Protein AF-A0A7Z0MNQ8-F1 (afdb_monomer_lite)

Structure (mmCIF, N/CA/C/O backbone):
data_AF-A0A7Z0MNQ8-F1
#
_entry.id   AF-A0A7Z0MNQ8-F1
#
loop_
_atom_site.group_PDB
_atom_site.id
_atom_site.type_symbol
_atom_site.label_atom_id
_atom_site.label_alt_id
_atom_site.label_comp_id
_atom_site.label_asym_id
_atom_site.label_entity_id
_atom_site.label_seq_id
_atom_site.pdbx_PDB_ins_code
_atom_site.Cartn_x
_atom_site.Cartn_y
_atom_site.Cartn_z
_atom_site.occupancy
_atom_site.B_iso_or_equiv
_atom_site.auth_seq_id
_atom_site.auth_comp_id
_atom_site.auth_asym_id
_atom_site.auth_atom_id
_atom_site.pdbx_PDB_model_num
ATOM 1 N N . MET A 1 1 ? 11.060 9.578 11.877 1.00 35.72 1 MET A N 1
ATOM 2 C CA . MET A 1 1 ? 9.865 8.740 11.625 1.00 35.72 1 MET A CA 1
ATOM 3 C C . MET A 1 1 ? 9.975 8.217 10.203 1.00 35.72 1 MET A C 1
ATOM 5 O O . MET A 1 1 ? 9.958 9.022 9.287 1.00 35.72 1 MET A O 1
ATOM 9 N N . LEU A 1 2 ? 10.189 6.914 10.019 1.00 38.66 2 LEU A N 1
ATOM 10 C CA . LEU A 1 2 ? 10.574 6.334 8.722 1.00 38.66 2 LEU A CA 1
ATOM 11 C C . LEU A 1 2 ? 9.378 6.035 7.788 1.00 38.66 2 LEU A C 1
ATOM 13 O O . LEU A 1 2 ? 9.583 5.592 6.668 1.00 38.66 2 LEU A O 1
ATOM 17 N N . ALA A 1 3 ? 8.131 6.285 8.213 1.00 53.06 3 ALA A N 1
ATOM 18 C CA . ALA A 1 3 ? 6.940 5.953 7.426 1.00 53.06 3 ALA A CA 1
ATOM 19 C C . ALA A 1 3 ? 5.860 7.054 7.490 1.00 53.06 3 ALA A C 1
ATOM 21 O O . ALA A 1 3 ? 4.929 6.951 8.293 1.00 53.06 3 ALA A O 1
ATOM 22 N N . PRO A 1 4 ? 5.933 8.088 6.628 1.00 59.44 4 PRO A N 1
ATOM 23 C CA . PRO A 1 4 ? 4.873 9.094 6.476 1.00 59.44 4 PRO A CA 1
ATOM 24 C C . PRO A 1 4 ? 3.506 8.479 6.129 1.00 59.44 4 PRO A C 1
ATOM 26 O O . PRO A 1 4 ? 2.467 9.043 6.457 1.00 59.44 4 PRO A O 1
ATOM 29 N N . LEU A 1 5 ? 3.509 7.300 5.493 1.00 64.56 5 LEU A N 1
ATOM 30 C CA . LEU A 1 5 ? 2.316 6.604 5.007 1.00 64.56 5 LEU A CA 1
ATOM 31 C C . LEU A 1 5 ? 1.642 5.703 6.054 1.00 64.56 5 LEU A C 1
ATOM 33 O O . LEU A 1 5 ? 0.460 5.412 5.918 1.00 64.56 5 LEU A O 1
ATOM 37 N N . MET A 1 6 ? 2.329 5.292 7.126 1.00 80.56 6 MET A N 1
ATOM 38 C CA . MET A 1 6 ? 1.723 4.419 8.146 1.00 80.56 6 MET A CA 1
ATOM 39 C C . MET A 1 6 ? 0.518 5.093 8.815 1.00 80.56 6 MET A C 1
ATOM 41 O O . MET A 1 6 ? -0.554 4.498 8.916 1.00 80.56 6 MET A O 1
ATOM 45 N N . ALA A 1 7 ? 0.690 6.335 9.272 1.00 80.69 7 ALA A N 1
ATOM 46 C CA . ALA A 1 7 ? -0.348 7.077 9.980 1.00 80.69 7 ALA A CA 1
ATOM 47 C C . ALA A 1 7 ? -1.645 7.230 9.161 1.00 80.69 7 ALA A C 1
ATOM 49 O O . ALA A 1 7 ? -2.710 6.911 9.698 1.00 80.69 7 ALA A O 1
ATOM 50 N N . PRO A 1 8 ? -1.606 7.636 7.877 1.00 82.06 8 PRO A N 1
ATOM 51 C CA . PRO A 1 8 ? -2.813 7.716 7.069 1.00 82.06 8 PRO A CA 1
ATOM 52 C C . PRO A 1 8 ? -3.375 6.337 6.668 1.00 82.06 8 PRO A C 1
ATOM 54 O O . PRO A 1 8 ? -4.589 6.227 6.555 1.00 82.06 8 PRO A O 1
ATOM 57 N N . ILE A 1 9 ? -2.581 5.258 6.558 1.00 84.56 9 ILE A N 1
ATOM 58 C CA . ILE A 1 9 ? -3.121 3.893 6.330 1.00 84.56 9 ILE A CA 1
ATOM 59 C C . ILE A 1 9 ? -3.928 3.419 7.541 1.00 84.56 9 ILE A C 1
ATOM 61 O O . ILE A 1 9 ? -5.064 2.959 7.409 1.00 84.56 9 ILE A O 1
ATOM 65 N N . ILE A 1 10 ? -3.351 3.549 8.736 1.00 85.50 10 ILE A N 1
ATOM 66 C CA . ILE A 1 10 ? -3.997 3.120 9.977 1.00 85.50 10 ILE A CA 1
ATOM 67 C C . ILE A 1 10 ? -5.220 3.996 10.282 1.00 85.50 10 ILE A C 1
ATOM 69 O O . ILE A 1 10 ? -6.272 3.469 10.643 1.00 85.50 10 ILE A O 1
ATOM 73 N N . SER A 1 11 ? -5.123 5.311 10.062 1.00 83.81 11 SER A N 1
ATOM 74 C CA . SER A 1 11 ? -6.256 6.242 10.196 1.00 83.81 11 SER A CA 1
ATOM 75 C C . SER A 1 11 ? -7.363 5.954 9.186 1.00 83.81 11 SER A C 1
ATOM 77 O O . SER A 1 11 ? -8.537 6.005 9.547 1.00 83.81 11 SER A O 1
ATOM 79 N N . LEU A 1 12 ? -7.006 5.584 7.950 1.00 81.44 12 LEU A N 1
ATOM 80 C CA . LEU A 1 12 ? -7.975 5.155 6.951 1.00 81.44 12 LEU A CA 1
ATOM 81 C C . LEU A 1 12 ? -8.705 3.903 7.444 1.00 81.44 12 LEU A C 1
ATOM 83 O O . LEU A 1 12 ? -9.925 3.929 7.529 1.00 81.44 12 LEU A O 1
ATOM 87 N N . SER A 1 13 ? -7.985 2.855 7.851 1.00 81.44 13 SER A N 1
ATOM 88 C CA . SER A 1 13 ? -8.583 1.621 8.388 1.00 81.44 13 SER A CA 1
ATOM 89 C C . SER A 1 13 ? -9.516 1.883 9.583 1.00 81.44 13 SER A C 1
ATOM 91 O O . SER A 1 13 ? -10.630 1.362 9.651 1.00 81.44 13 SER A O 1
ATOM 93 N N . MET A 1 14 ? -9.110 2.769 10.493 1.00 79.00 14 MET A N 1
ATOM 94 C CA . MET A 1 14 ? -9.898 3.154 11.662 1.00 79.00 14 MET A CA 1
ATOM 95 C C . MET A 1 14 ? -11.151 3.970 11.306 1.00 79.00 14 MET A C 1
ATOM 97 O O . MET A 1 14 ? -12.227 3.693 11.838 1.00 79.00 14 MET A O 1
ATOM 101 N N . GLY A 1 15 ? -11.039 4.954 10.407 1.00 75.12 15 GLY A N 1
ATOM 102 C CA . GLY A 1 15 ? -12.178 5.746 9.926 1.00 75.12 15 GLY A CA 1
ATOM 103 C C . GLY A 1 15 ? -13.186 4.886 9.169 1.00 75.12 15 GLY A C 1
ATOM 104 O O . GLY A 1 15 ? -14.388 4.965 9.414 1.00 75.12 15 GLY A O 1
ATOM 105 N N . LEU A 1 16 ? -12.674 3.968 8.348 1.00 72.44 16 LEU A N 1
ATOM 106 C CA . LEU A 1 16 ? -13.447 2.957 7.637 1.00 72.44 16 LEU A CA 1
ATOM 107 C C . LEU A 1 16 ? -14.228 2.058 8.613 1.00 72.44 16 LEU A C 1
ATOM 109 O O . LEU A 1 16 ? -15.438 1.892 8.464 1.00 72.44 16 LEU A O 1
ATOM 113 N N . LEU A 1 17 ? -13.582 1.555 9.670 1.00 75.56 17 LEU A N 1
ATOM 114 C CA . LEU A 1 17 ? -14.240 0.743 10.699 1.00 75.56 17 LEU A CA 1
ATOM 115 C C . LEU A 1 17 ? -15.307 1.526 11.485 1.00 75.56 17 LEU A C 1
ATOM 117 O O . LEU A 1 17 ? -16.372 0.990 11.796 1.00 75.56 17 LEU A O 1
ATOM 121 N N . ARG A 1 18 ? -15.028 2.791 11.816 1.00 73.88 18 ARG A N 1
ATOM 122 C CA . ARG A 1 18 ? -15.934 3.662 12.585 1.00 73.88 18 ARG A CA 1
ATOM 123 C C . ARG A 1 18 ? -17.031 4.312 11.743 1.00 73.88 18 ARG A C 1
ATOM 125 O O . ARG A 1 18 ? -17.912 4.953 12.311 1.00 73.88 18 ARG A O 1
ATOM 132 N N . SER A 1 19 ? -17.017 4.115 10.422 1.00 70.38 19 SER A N 1
ATOM 133 C CA . SER A 1 19 ? -17.887 4.824 9.478 1.00 70.38 19 SER A CA 1
ATOM 134 C C . SER A 1 19 ? -17.757 6.355 9.591 1.00 70.38 19 SER A C 1
ATOM 136 O O . SER A 1 19 ? -18.732 7.079 9.386 1.00 70.38 19 SER A O 1
ATOM 138 N N . ASP A 1 20 ? -16.558 6.835 9.930 1.00 79.62 20 ASP A N 1
ATOM 139 C CA . ASP A 1 20 ? -16.213 8.252 10.035 1.00 79.62 20 ASP A CA 1
ATOM 140 C C . ASP A 1 20 ? -15.741 8.756 8.666 1.00 79.62 20 ASP A C 1
ATOM 142 O O . ASP A 1 20 ? -14.587 8.576 8.267 1.00 79.62 20 ASP A O 1
ATOM 146 N N . ALA A 1 21 ? -16.671 9.353 7.919 1.00 74.81 21 ALA A N 1
ATOM 147 C CA . ALA A 1 21 ? -16.429 9.788 6.550 1.00 74.81 21 ALA A CA 1
ATOM 148 C C . ALA A 1 21 ? -15.366 10.894 6.451 1.00 74.81 21 ALA A C 1
ATOM 150 O O . ALA A 1 21 ? -14.630 10.929 5.464 1.00 74.81 21 ALA A O 1
ATOM 151 N N . ASP A 1 22 ? -15.255 11.771 7.449 1.00 78.62 22 ASP A N 1
ATOM 152 C CA . ASP A 1 22 ? -14.284 12.866 7.433 1.00 78.62 22 ASP A CA 1
ATOM 153 C C . ASP A 1 22 ? -12.872 12.342 7.687 1.00 78.62 22 ASP A C 1
ATOM 155 O O . ASP A 1 22 ? -11.936 12.698 6.960 1.00 78.62 22 ASP A O 1
ATOM 159 N N . LEU A 1 23 ? -12.715 11.433 8.656 1.00 77.94 23 LEU A N 1
ATOM 160 C CA . LEU A 1 23 ? -11.440 10.772 8.917 1.00 77.94 23 LEU A CA 1
ATOM 161 C C . LEU A 1 23 ? -11.003 9.909 7.729 1.00 77.94 23 LEU A C 1
ATOM 163 O O . LEU A 1 23 ? -9.840 9.976 7.319 1.00 77.94 23 LEU A O 1
ATOM 167 N N . SER A 1 24 ? -11.923 9.142 7.138 1.00 75.19 24 SER A N 1
ATOM 168 C CA . SER A 1 24 ? -11.646 8.344 5.941 1.00 75.19 24 SER A CA 1
ATOM 169 C C . SER A 1 24 ? -11.226 9.216 4.762 1.00 75.19 24 SER A C 1
ATOM 171 O O . SER A 1 24 ? -10.206 8.923 4.142 1.00 75.19 24 SER A O 1
ATOM 173 N N . LYS A 1 25 ? -11.946 10.311 4.477 1.00 75.50 25 LYS A N 1
ATOM 174 C CA . LYS A 1 25 ? -11.605 11.228 3.377 1.00 75.50 25 LYS A CA 1
ATOM 175 C C . LYS A 1 25 ? -10.234 11.860 3.572 1.00 75.50 25 LYS A C 1
ATOM 177 O O . LYS A 1 25 ? -9.412 11.774 2.668 1.00 75.50 25 LYS A O 1
ATOM 182 N N . ARG A 1 26 ? -9.959 12.438 4.747 1.00 79.75 26 ARG A N 1
ATOM 183 C CA . ARG A 1 26 ? -8.658 13.065 5.047 1.00 79.75 26 ARG A CA 1
ATOM 184 C C . ARG A 1 26 ? -7.506 12.068 4.944 1.00 79.75 26 ARG A C 1
ATOM 186 O O . ARG A 1 26 ? -6.449 12.383 4.401 1.00 79.75 26 ARG A O 1
ATOM 193 N N . SER A 1 27 ? -7.709 10.855 5.452 1.00 80.81 27 SER A N 1
ATOM 194 C CA . SER A 1 27 ? -6.698 9.799 5.387 1.00 80.81 27 SER A CA 1
ATOM 195 C C . SER A 1 27 ? -6.461 9.357 3.945 1.00 80.81 27 SER A C 1
ATOM 197 O O . SER A 1 27 ? -5.316 9.264 3.512 1.00 80.81 27 SER A O 1
ATOM 199 N N . PHE A 1 28 ? -7.535 9.168 3.176 1.00 78.25 28 PHE A N 1
ATOM 200 C CA . PHE A 1 28 ? -7.468 8.822 1.762 1.00 78.25 28 PHE A CA 1
ATOM 201 C C . PHE A 1 28 ? -6.749 9.895 0.938 1.00 78.25 28 PHE A C 1
ATOM 203 O O . PHE A 1 28 ? -5.848 9.558 0.176 1.00 78.25 28 PHE A O 1
ATOM 210 N N . THR A 1 29 ? -7.071 11.180 1.122 1.00 75.81 29 THR A N 1
ATOM 211 C CA . THR A 1 29 ? -6.398 12.272 0.400 1.00 75.81 29 THR A CA 1
ATOM 212 C C . THR A 1 29 ? -4.905 12.320 0.701 1.00 75.81 29 THR A C 1
ATOM 214 O O . THR A 1 29 ? -4.105 12.504 -0.211 1.00 75.81 29 THR A O 1
ATOM 217 N N . THR A 1 30 ? -4.511 12.093 1.957 1.00 83.00 30 THR A N 1
ATOM 218 C CA . THR A 1 30 ? -3.095 12.058 2.345 1.00 83.00 30 THR A CA 1
ATOM 219 C C . THR A 1 30 ? -2.373 10.853 1.739 1.00 83.00 30 THR A C 1
ATOM 221 O O . THR A 1 30 ? -1.258 11.000 1.242 1.00 83.00 30 THR A O 1
ATOM 224 N N . LEU A 1 31 ? -3.004 9.670 1.726 1.00 81.44 31 LEU A N 1
ATOM 225 C CA . LEU A 1 31 ? -2.445 8.489 1.054 1.00 81.44 31 LEU A CA 1
ATOM 226 C C . LEU A 1 31 ? -2.290 8.707 -0.439 1.00 81.44 31 LEU A C 1
ATOM 228 O O . LEU A 1 31 ? -1.241 8.393 -0.990 1.00 81.44 31 LEU A O 1
ATOM 232 N N . PHE A 1 32 ? -3.321 9.248 -1.079 1.00 80.12 32 PHE A N 1
ATOM 233 C CA . PHE A 1 32 ? -3.323 9.496 -2.509 1.00 80.12 32 PHE A CA 1
ATOM 234 C C . PHE A 1 32 ? -2.253 10.521 -2.897 1.00 80.12 32 PHE A C 1
ATOM 236 O O . PHE A 1 32 ? -1.491 10.278 -3.826 1.00 80.12 32 PHE A O 1
ATOM 243 N N . ALA A 1 33 ? -2.121 11.616 -2.144 1.00 80.81 33 ALA A N 1
ATOM 244 C CA . ALA A 1 33 ? -1.063 12.599 -2.363 1.00 80.81 33 ALA A CA 1
ATOM 245 C C . ALA A 1 33 ? 0.334 11.976 -2.210 1.00 80.81 33 ALA A C 1
ATOM 247 O O . ALA A 1 33 ? 1.183 12.147 -3.082 1.00 80.81 33 ALA A O 1
ATOM 248 N N . GLY A 1 34 ? 0.568 11.202 -1.143 1.00 82.62 34 GLY A N 1
ATOM 249 C CA . GLY A 1 34 ? 1.845 10.513 -0.937 1.00 82.62 34 GLY A CA 1
ATOM 250 C C . GLY A 1 34 ? 2.154 9.498 -2.040 1.00 82.62 34 GLY A C 1
ATOM 251 O O . GLY A 1 34 ? 3.284 9.433 -2.524 1.00 82.62 34 GLY A O 1
ATOM 252 N N . MET A 1 35 ? 1.138 8.754 -2.481 1.00 84.38 35 MET A N 1
ATOM 253 C CA . MET A 1 35 ? 1.238 7.812 -3.592 1.00 84.38 35 MET A CA 1
ATOM 254 C C . MET A 1 35 ? 1.618 8.519 -4.893 1.00 84.38 35 MET A C 1
ATOM 256 O O . MET A 1 35 ? 2.553 8.106 -5.571 1.00 84.38 35 MET A O 1
ATOM 260 N N . PHE A 1 36 ? 0.921 9.609 -5.210 1.00 84.50 36 PHE A N 1
ATOM 261 C CA . PHE A 1 36 ? 1.140 10.390 -6.418 1.00 84.50 36 PHE A CA 1
ATOM 262 C C . PHE A 1 36 ? 2.538 11.012 -6.455 1.00 84.50 36 PHE A C 1
ATOM 264 O O . PHE A 1 36 ? 3.200 10.963 -7.490 1.00 84.50 36 PHE A O 1
ATOM 271 N N . ILE A 1 37 ? 3.019 11.540 -5.325 1.00 87.44 37 ILE A N 1
ATOM 272 C CA . ILE A 1 37 ? 4.379 12.083 -5.205 1.00 87.44 37 ILE A CA 1
ATOM 273 C C . ILE A 1 37 ? 5.420 10.985 -5.452 1.00 87.44 37 ILE A C 1
ATOM 275 O O . ILE A 1 37 ? 6.331 11.183 -6.252 1.00 87.44 37 ILE A O 1
ATOM 279 N N . ALA A 1 38 ? 5.282 9.823 -4.806 1.00 87.19 38 ALA A N 1
ATOM 280 C CA . ALA A 1 38 ? 6.231 8.721 -4.959 1.00 87.19 38 ALA A CA 1
ATOM 281 C C . ALA A 1 38 ? 6.251 8.161 -6.393 1.00 87.19 38 ALA A C 1
ATOM 283 O O . ALA A 1 38 ? 7.329 7.954 -6.953 1.00 87.19 38 ALA A O 1
ATOM 284 N N . LEU A 1 39 ? 5.075 7.973 -7.003 1.00 85.38 39 LEU A N 1
ATOM 285 C CA . LEU A 1 39 ? 4.938 7.548 -8.400 1.00 85.38 39 LEU A CA 1
ATOM 286 C C . LEU A 1 39 ? 5.562 8.556 -9.360 1.00 85.38 39 LEU A C 1
ATOM 288 O O . LEU A 1 39 ? 6.373 8.179 -10.196 1.00 85.38 39 LEU A O 1
ATOM 292 N N . SER A 1 40 ? 5.226 9.839 -9.218 1.00 86.50 40 SER A N 1
ATOM 293 C CA . SER A 1 40 ? 5.729 10.888 -10.110 1.00 86.50 40 SER A CA 1
ATOM 294 C C . SER A 1 40 ? 7.243 11.034 -10.002 1.00 86.50 40 SER A C 1
ATOM 296 O O . SER A 1 40 ? 7.922 11.173 -11.015 1.00 86.50 40 SER A O 1
ATOM 298 N N . LEU A 1 41 ? 7.789 10.968 -8.784 1.00 90.81 41 LEU A N 1
ATOM 299 C CA . LEU A 1 41 ? 9.226 11.086 -8.561 1.00 90.81 41 LEU A CA 1
ATOM 300 C C . LEU A 1 41 ? 9.989 9.893 -9.144 1.00 90.81 41 LEU A C 1
ATOM 302 O O . LEU A 1 41 ? 10.979 10.088 -9.842 1.00 90.81 41 LEU A O 1
ATOM 306 N N . SER A 1 42 ? 9.529 8.666 -8.887 1.00 87.94 42 SER A N 1
ATOM 307 C CA . SER A 1 42 ? 10.165 7.461 -9.436 1.00 87.94 42 SER A CA 1
ATOM 308 C C . SER A 1 42 ? 10.037 7.381 -10.960 1.00 87.94 42 SER A C 1
ATOM 310 O O . SER A 1 42 ? 11.016 7.042 -11.620 1.00 87.94 42 SER A O 1
ATOM 312 N N . ALA A 1 43 ? 8.898 7.786 -11.528 1.00 87.19 43 ALA A N 1
ATOM 313 C CA . ALA A 1 43 ? 8.708 7.891 -12.973 1.00 87.19 43 ALA A CA 1
ATOM 314 C C . ALA A 1 43 ? 9.632 8.932 -13.610 1.00 87.19 43 ALA A C 1
ATOM 316 O O . ALA A 1 43 ? 10.288 8.641 -14.607 1.00 87.19 43 ALA A O 1
ATOM 317 N N . LEU A 1 44 ? 9.736 10.124 -13.015 1.00 91.94 44 LEU A N 1
ATOM 318 C CA . LEU A 1 44 ? 10.628 11.177 -13.499 1.00 91.94 44 LEU A CA 1
ATOM 319 C C . LEU A 1 44 ? 12.093 10.730 -13.450 1.00 91.94 44 LEU A C 1
ATOM 321 O O . LEU A 1 44 ? 12.830 10.937 -14.409 1.00 91.94 44 LEU A O 1
ATOM 325 N N . MET A 1 45 ? 12.510 10.090 -12.355 1.00 87.38 45 MET A N 1
ATOM 326 C CA . MET A 1 45 ? 13.866 9.551 -12.232 1.00 87.38 45 MET A CA 1
ATOM 327 C C . MET A 1 45 ? 14.137 8.466 -13.277 1.00 87.38 45 MET A C 1
ATOM 329 O O . MET A 1 45 ? 15.167 8.518 -13.939 1.00 87.38 45 MET A O 1
ATOM 333 N N . ALA A 1 46 ? 13.213 7.522 -13.472 1.00 86.38 46 ALA A N 1
ATOM 334 C CA . ALA A 1 46 ? 13.352 6.461 -14.470 1.00 86.38 46 ALA A CA 1
ATOM 335 C C . ALA A 1 46 ? 13.359 6.986 -15.913 1.00 86.38 46 ALA A C 1
ATOM 337 O O . ALA A 1 46 ? 14.024 6.407 -16.763 1.00 86.38 46 ALA A O 1
ATOM 338 N N . TYR A 1 47 ? 12.653 8.086 -16.183 1.00 86.31 47 TYR A N 1
ATOM 339 C CA . TYR A 1 47 ? 12.667 8.749 -17.485 1.00 86.31 47 TYR A CA 1
ATOM 340 C C . TYR A 1 47 ? 14.003 9.455 -17.772 1.00 86.31 47 TYR A C 1
ATOM 342 O O . TYR A 1 47 ? 14.481 9.449 -18.902 1.00 86.31 47 TYR A O 1
ATOM 350 N N . ILE A 1 48 ? 14.616 10.067 -16.752 1.00 88.12 48 ILE A N 1
ATOM 351 C CA . ILE A 1 48 ? 15.901 10.776 -16.883 1.00 88.12 48 ILE A CA 1
ATOM 352 C C . ILE A 1 48 ? 17.084 9.794 -16.932 1.00 88.12 48 ILE A C 1
ATOM 354 O O . ILE A 1 48 ? 18.093 10.067 -17.583 1.00 88.12 48 ILE A O 1
ATOM 358 N N . LEU A 1 49 ? 16.989 8.667 -16.221 1.00 82.31 49 LEU A N 1
ATOM 359 C CA . LEU A 1 49 ? 18.068 7.690 -16.100 1.00 82.31 49 LEU A CA 1
ATOM 360 C C . LEU A 1 49 ? 18.107 6.730 -17.309 1.00 82.31 49 LEU A C 1
ATOM 362 O O . LEU A 1 49 ? 17.104 6.089 -17.614 1.00 82.31 49 LEU A O 1
ATOM 366 N N . PRO A 1 50 ? 19.270 6.527 -17.956 1.00 63.66 50 PRO A N 1
ATOM 367 C CA . PRO A 1 50 ? 19.406 5.713 -19.168 1.00 63.66 50 PRO A CA 1
ATOM 368 C C . PRO A 1 50 ? 19.526 4.201 -18.883 1.00 63.66 50 PRO A C 1
ATOM 370 O O . PRO A 1 50 ? 20.204 3.482 -19.613 1.00 63.66 50 PRO A O 1
ATOM 373 N N . PHE A 1 51 ? 18.900 3.704 -17.814 1.00 65.00 51 PHE A N 1
ATOM 374 C CA . PHE A 1 51 ? 18.920 2.287 -17.444 1.00 65.00 51 PHE A CA 1
ATOM 375 C C . PHE A 1 51 ? 17.533 1.692 -17.689 1.00 65.00 51 PHE A C 1
ATOM 377 O O . PHE A 1 51 ? 16.614 1.973 -16.927 1.00 65.00 51 PHE A O 1
ATOM 384 N N . GLN A 1 52 ? 17.380 0.900 -18.753 1.00 63.56 52 GLN A N 1
ATOM 385 C CA . GLN A 1 52 ? 16.127 0.224 -19.131 1.00 63.56 52 GLN A CA 1
ATOM 386 C C . GLN A 1 52 ? 16.268 -1.303 -19.071 1.00 63.56 52 GLN A C 1
ATOM 388 O O . GLN A 1 52 ? 15.843 -2.025 -19.968 1.00 63.56 52 GLN A O 1
ATOM 393 N N . GLU A 1 53 ? 16.900 -1.803 -18.014 1.00 67.50 53 GLU A N 1
ATOM 394 C CA . GLU A 1 53 ? 17.102 -3.235 -17.801 1.00 67.50 53 GLU A CA 1
ATOM 395 C C . GLU A 1 53 ? 16.178 -3.699 -16.671 1.00 67.50 53 GLU A C 1
ATOM 397 O O . GLU A 1 53 ? 16.223 -3.170 -15.556 1.00 67.50 53 GLU A O 1
ATOM 402 N N . ILE A 1 54 ? 15.331 -4.694 -16.946 1.00 65.25 54 ILE A N 1
ATOM 403 C CA . ILE A 1 54 ? 14.572 -5.378 -15.896 1.00 65.25 54 ILE A CA 1
ATOM 404 C C . ILE A 1 54 ? 15.576 -6.209 -15.099 1.00 65.25 54 ILE A C 1
ATOM 406 O O . ILE A 1 54 ? 15.980 -7.290 -15.523 1.00 65.25 54 ILE A O 1
ATOM 410 N N . THR A 1 55 ? 15.992 -5.700 -13.944 1.00 74.50 55 THR A N 1
ATOM 411 C CA . THR A 1 55 ? 16.869 -6.451 -13.046 1.00 74.50 55 THR A CA 1
ATOM 412 C C . THR A 1 55 ? 16.086 -7.537 -12.306 1.00 74.50 55 THR A C 1
ATOM 414 O O . THR A 1 55 ? 14.855 -7.488 -12.201 1.00 74.50 55 THR A O 1
ATOM 417 N N . ASN A 1 56 ? 16.790 -8.523 -11.746 1.00 69.38 56 ASN A N 1
ATOM 418 C CA . ASN A 1 56 ? 16.167 -9.617 -10.993 1.00 69.38 56 ASN A CA 1
ATOM 419 C C . ASN A 1 56 ? 15.349 -9.113 -9.785 1.00 69.38 56 ASN A C 1
ATOM 421 O O . ASN A 1 56 ? 14.343 -9.712 -9.411 1.00 69.38 56 ASN A O 1
ATOM 425 N N . GLU A 1 57 ? 15.738 -7.982 -9.197 1.00 67.31 57 GLU A N 1
ATOM 426 C CA . GLU A 1 57 ? 15.041 -7.322 -8.093 1.00 67.31 57 GLU A CA 1
ATOM 427 C C . GLU A 1 57 ? 13.718 -6.697 -8.542 1.00 67.31 57 GLU A C 1
ATOM 429 O O . GLU A 1 57 ? 12.742 -6.740 -7.794 1.00 67.31 57 GLU A O 1
ATOM 434 N N . VAL A 1 58 ? 13.671 -6.140 -9.757 1.00 66.62 58 VAL A N 1
ATOM 435 C CA . VAL A 1 58 ? 12.439 -5.626 -10.373 1.00 66.62 58 VAL A CA 1
ATOM 436 C C . VAL A 1 58 ? 11.525 -6.791 -10.741 1.00 66.62 58 VAL A C 1
ATOM 438 O O . VAL A 1 58 ? 10.350 -6.779 -10.374 1.00 66.62 58 VAL A O 1
ATOM 441 N N . ALA A 1 59 ? 12.071 -7.835 -11.373 1.00 70.75 59 ALA A N 1
ATOM 442 C CA . ALA A 1 59 ? 11.334 -9.048 -11.726 1.00 70.75 59 ALA A CA 1
ATOM 443 C C . ALA A 1 59 ? 10.680 -9.710 -10.501 1.00 70.75 59 ALA A C 1
ATOM 445 O O . ALA A 1 59 ? 9.501 -10.063 -10.531 1.00 70.75 59 ALA A O 1
ATOM 446 N N . GLY A 1 60 ? 11.399 -9.783 -9.377 1.00 67.62 60 GLY A N 1
ATOM 447 C CA . GLY A 1 60 ? 10.880 -10.322 -8.118 1.00 67.62 60 GLY A CA 1
ATOM 448 C C . GLY A 1 60 ? 9.703 -9.542 -7.515 1.00 67.62 60 GLY A C 1
ATOM 449 O O . GLY A 1 60 ? 9.023 -10.066 -6.639 1.00 67.62 60 GLY A O 1
ATOM 450 N N . ARG A 1 61 ? 9.430 -8.308 -7.966 1.00 67.94 61 ARG A N 1
ATOM 451 C CA . ARG A 1 61 ? 8.284 -7.488 -7.518 1.00 67.94 61 ARG A CA 1
ATOM 452 C C . ARG A 1 61 ? 7.093 -7.520 -8.477 1.00 67.94 61 ARG A C 1
ATOM 454 O O . ARG A 1 61 ? 6.053 -6.953 -8.153 1.00 67.94 61 ARG A O 1
ATOM 461 N N . LEU A 1 62 ? 7.236 -8.165 -9.633 1.00 63.66 62 LEU A N 1
ATOM 462 C CA . LEU A 1 62 ? 6.182 -8.289 -10.646 1.00 63.66 62 LEU A CA 1
ATOM 463 C C . LEU A 1 62 ? 5.296 -9.518 -10.440 1.00 63.66 62 LEU A C 1
ATOM 465 O O . LEU A 1 62 ? 4.202 -9.578 -10.997 1.00 63.66 62 LEU A O 1
ATOM 469 N N . HIS A 1 63 ? 5.741 -10.471 -9.620 1.00 62.78 63 HIS A N 1
ATOM 470 C CA . HIS A 1 63 ? 4.998 -11.677 -9.277 1.00 62.78 63 HIS A CA 1
ATOM 471 C C . HIS A 1 63 ? 4.529 -11.594 -7.822 1.00 62.78 63 HIS A C 1
ATOM 473 O O . HIS A 1 63 ? 5.320 -11.856 -6.915 1.00 62.78 63 HIS A O 1
ATOM 479 N N . PRO A 1 64 ? 3.261 -11.228 -7.569 1.00 62.72 64 PRO A N 1
ATOM 480 C CA . PRO A 1 64 ? 2.727 -11.208 -6.218 1.00 62.72 64 PRO A CA 1
ATOM 481 C C . PRO A 1 64 ? 2.800 -12.601 -5.590 1.00 62.72 64 PRO A C 1
ATOM 483 O O . PRO A 1 64 ? 2.283 -13.564 -6.160 1.00 62.72 64 PRO A O 1
ATOM 486 N N . SER A 1 65 ? 3.415 -12.708 -4.412 1.00 71.88 65 SER A N 1
ATOM 487 C CA . SER A 1 65 ? 3.480 -13.958 -3.659 1.00 71.88 65 SER A CA 1
ATOM 488 C C . SER A 1 65 ? 2.479 -13.968 -2.506 1.00 71.88 65 SER A C 1
ATOM 490 O O . SER A 1 65 ? 2.133 -12.940 -1.920 1.00 71.88 65 SER A O 1
ATOM 492 N N . THR A 1 66 ? 2.045 -15.164 -2.110 1.00 71.38 66 THR A N 1
ATOM 493 C CA . THR A 1 66 ? 1.251 -15.366 -0.888 1.00 71.38 66 THR A CA 1
ATOM 494 C C . THR A 1 66 ? 2.004 -14.915 0.367 1.00 71.38 66 THR A C 1
ATOM 496 O O . THR A 1 66 ? 1.380 -14.517 1.352 1.00 71.38 66 THR A O 1
ATOM 499 N N . LEU A 1 67 ? 3.341 -14.920 0.323 1.00 73.25 67 LEU A N 1
ATOM 500 C CA . LEU A 1 67 ? 4.193 -14.414 1.397 1.00 73.25 67 LEU A CA 1
ATOM 501 C C . LEU A 1 67 ? 4.067 -12.896 1.571 1.00 73.25 67 LEU A C 1
ATOM 503 O O . LEU A 1 67 ? 4.023 -12.428 2.707 1.00 73.25 67 LEU A O 1
ATOM 507 N N . ASP A 1 68 ? 3.939 -12.132 0.482 1.00 69.81 68 ASP A N 1
ATOM 508 C CA . ASP A 1 68 ? 3.760 -10.676 0.553 1.00 69.81 68 ASP A CA 1
ATOM 509 C C . ASP A 1 68 ? 2.431 -10.325 1.223 1.00 69.81 68 ASP A C 1
ATOM 511 O O . ASP A 1 68 ? 2.372 -9.460 2.100 1.00 69.81 68 ASP A O 1
ATOM 515 N N . LEU A 1 69 ? 1.377 -11.075 0.886 1.00 71.88 69 LEU A N 1
ATOM 516 C CA . LEU A 1 69 ? 0.070 -10.936 1.518 1.00 71.88 69 LEU A CA 1
ATOM 517 C C . LEU A 1 69 ? 0.126 -11.274 3.014 1.00 71.88 69 LEU A C 1
ATOM 519 O O . LEU A 1 69 ? -0.459 -10.558 3.827 1.00 71.88 69 LEU A O 1
ATOM 523 N N . LEU A 1 70 ? 0.848 -12.330 3.400 1.00 79.06 70 LEU A N 1
ATOM 524 C CA . LEU A 1 70 ? 1.042 -12.678 4.808 1.00 79.06 70 LEU A CA 1
ATOM 525 C C . LEU A 1 70 ? 1.760 -11.551 5.565 1.00 79.06 70 LEU A C 1
ATOM 527 O O . LEU A 1 70 ? 1.308 -11.143 6.635 1.00 79.06 70 LEU A O 1
ATOM 531 N N . VAL A 1 71 ? 2.841 -11.008 4.996 1.00 84.06 71 VAL A N 1
ATOM 532 C CA . VAL A 1 71 ? 3.578 -9.874 5.575 1.00 84.06 71 VAL A CA 1
ATOM 533 C C . VAL A 1 71 ? 2.679 -8.644 5.695 1.00 84.06 71 VAL A C 1
ATOM 535 O O . VAL A 1 71 ? 2.688 -7.983 6.735 1.00 84.06 71 VAL A O 1
ATOM 538 N N . ALA A 1 72 ? 1.864 -8.353 4.681 1.00 81.62 72 ALA A N 1
ATOM 539 C CA . ALA A 1 72 ? 0.897 -7.261 4.702 1.00 81.62 72 ALA A CA 1
ATOM 540 C C . ALA A 1 72 ? -0.136 -7.426 5.830 1.00 81.62 72 ALA A C 1
ATOM 542 O O . ALA A 1 72 ? -0.372 -6.491 6.599 1.00 81.62 72 ALA A O 1
ATOM 543 N N . VAL A 1 73 ? -0.703 -8.624 5.990 1.00 81.75 73 VAL A N 1
ATOM 544 C CA . VAL A 1 73 ? -1.657 -8.925 7.067 1.00 81.75 73 VAL A CA 1
ATOM 545 C C . VAL A 1 73 ? -1.005 -8.748 8.438 1.00 81.75 73 VAL A C 1
ATOM 547 O O . VAL A 1 73 ? -1.525 -8.003 9.269 1.00 81.75 73 VAL A O 1
ATOM 550 N N . LEU A 1 74 ? 0.160 -9.360 8.669 1.00 87.81 74 LEU A N 1
ATOM 551 C CA . LEU A 1 74 ? 0.886 -9.242 9.939 1.00 87.81 74 LEU A CA 1
A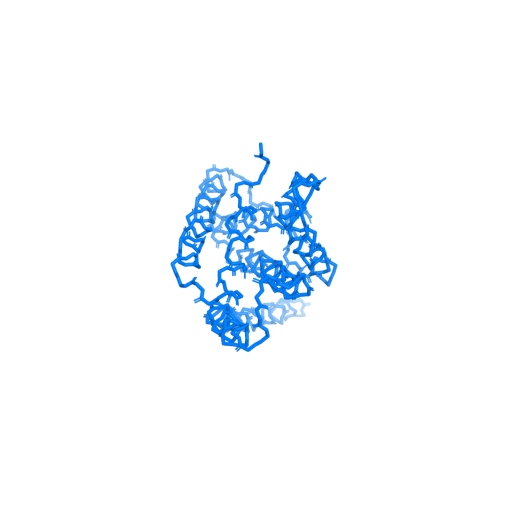TOM 552 C C . LEU A 1 74 ? 1.255 -7.785 10.253 1.00 87.81 74 LEU A C 1
ATOM 554 O O . LEU A 1 74 ? 1.128 -7.346 11.397 1.00 87.81 74 LEU A O 1
ATOM 558 N N . SER A 1 75 ? 1.641 -7.014 9.235 1.00 86.56 75 SER A N 1
ATOM 559 C CA . SER A 1 75 ? 1.947 -5.585 9.362 1.00 86.56 75 SER A CA 1
ATOM 560 C C . SER A 1 75 ? 0.716 -4.763 9.745 1.00 86.56 75 SER A C 1
ATOM 562 O O . SER A 1 75 ? 0.809 -3.878 10.596 1.00 86.56 75 SER A O 1
ATOM 564 N N . GLY A 1 76 ? -0.450 -5.070 9.168 1.00 85.00 76 GLY A N 1
ATOM 565 C CA . GLY A 1 76 ? -1.719 -4.439 9.532 1.00 85.00 76 GLY A CA 1
ATOM 566 C C . GLY A 1 76 ? -2.132 -4.734 10.972 1.00 85.00 76 GLY A C 1
ATOM 567 O O . GLY A 1 76 ? -2.488 -3.811 11.708 1.00 85.00 76 GLY A O 1
ATOM 568 N N . VAL A 1 77 ? -2.000 -5.990 11.410 1.00 87.25 77 VAL A N 1
ATOM 569 C CA . VAL A 1 77 ? -2.239 -6.385 12.808 1.00 87.25 77 VAL A CA 1
ATOM 570 C C . VAL A 1 77 ? -1.302 -5.620 13.744 1.00 87.25 77 VAL A C 1
ATOM 572 O O . VAL A 1 77 ? -1.757 -4.923 14.653 1.00 87.25 77 VAL A O 1
ATOM 575 N N . ALA A 1 78 ? 0.008 -5.682 13.496 1.00 87.00 78 ALA A N 1
ATOM 576 C CA . ALA A 1 78 ? 1.009 -5.007 14.316 1.00 87.00 78 ALA A CA 1
ATOM 577 C C . ALA A 1 78 ? 0.787 -3.484 14.363 1.00 87.00 78 ALA A C 1
ATOM 579 O O . ALA A 1 78 ? 0.901 -2.872 15.426 1.00 87.00 78 ALA A O 1
ATOM 580 N N . GLY A 1 79 ? 0.414 -2.875 13.233 1.00 84.00 79 GLY A N 1
ATOM 581 C CA . GLY A 1 79 ? 0.089 -1.454 13.136 1.00 84.00 79 GLY A CA 1
ATOM 582 C C . GLY A 1 79 ? -1.133 -1.066 13.968 1.00 84.00 79 GLY A C 1
ATOM 583 O O . GLY A 1 79 ? -1.099 -0.048 14.660 1.00 84.00 79 GLY A O 1
ATOM 584 N N . ALA A 1 80 ? -2.182 -1.891 13.969 1.00 84.94 80 ALA A N 1
ATOM 585 C CA . ALA A 1 80 ? -3.363 -1.662 14.797 1.00 84.94 80 ALA A CA 1
ATOM 586 C C . ALA A 1 80 ? -3.045 -1.758 16.296 1.00 84.94 80 ALA A C 1
ATOM 588 O O . ALA A 1 80 ? -3.408 -0.858 17.056 1.00 84.94 80 ALA A O 1
ATOM 589 N N . PHE A 1 81 ? -2.308 -2.788 16.724 1.00 83.69 81 PHE A N 1
ATOM 590 C CA . PHE A 1 81 ? -1.906 -2.940 18.127 1.00 83.69 81 PHE A CA 1
ATOM 591 C C . PHE A 1 81 ? -0.979 -1.815 18.599 1.00 83.69 81 PHE A C 1
ATOM 593 O O . PHE A 1 81 ? -1.187 -1.274 19.685 1.00 83.69 81 PHE A O 1
ATOM 600 N N . ALA A 1 82 ? 0.000 -1.415 17.782 1.00 84.31 82 ALA A N 1
ATOM 601 C CA . ALA A 1 82 ? 0.900 -0.312 18.116 1.00 84.31 82 ALA A CA 1
ATOM 602 C C . ALA A 1 82 ? 0.199 1.051 18.150 1.00 84.31 82 ALA A C 1
ATOM 604 O O . ALA A 1 82 ? 0.618 1.954 18.871 1.00 84.31 82 ALA A O 1
ATOM 605 N N . ASN A 1 83 ? -0.879 1.220 17.383 1.00 81.12 83 ASN A N 1
ATOM 606 C CA . ASN A 1 83 ? -1.692 2.426 17.461 1.00 81.12 83 ASN A CA 1
ATOM 607 C C . ASN A 1 83 ? -2.642 2.417 18.669 1.00 81.12 83 ASN A C 1
ATOM 609 O O . ASN A 1 83 ? -2.897 3.470 19.245 1.00 81.12 83 ASN A O 1
ATOM 613 N N . ALA A 1 84 ? -3.150 1.245 19.058 1.00 77.06 84 ALA A N 1
ATOM 614 C CA . ALA A 1 84 ? -4.069 1.090 20.184 1.00 77.06 84 ALA A CA 1
ATOM 615 C C . ALA A 1 84 ? -3.380 1.134 21.561 1.00 77.06 84 ALA A C 1
ATOM 617 O O . ALA A 1 84 ? -4.036 1.415 22.561 1.00 77.06 84 ALA A O 1
ATOM 618 N N . ARG A 1 85 ? -2.073 0.850 21.640 1.00 74.75 85 ARG A N 1
ATOM 619 C CA . ARG A 1 85 ? -1.302 0.872 22.893 1.00 74.75 85 ARG A CA 1
ATOM 620 C C . ARG A 1 85 ? -0.131 1.841 22.793 1.00 74.75 85 ARG A C 1
ATOM 622 O O . ARG A 1 85 ? 0.811 1.591 22.050 1.00 74.75 85 ARG A O 1
ATOM 629 N N . GLU A 1 86 ? -0.146 2.898 23.606 1.00 64.31 86 GLU A N 1
ATOM 630 C CA . GLU A 1 86 ? 0.969 3.858 23.690 1.00 64.31 86 GLU A CA 1
ATOM 631 C C . GLU A 1 86 ? 2.287 3.224 24.153 1.00 64.31 86 GLU A C 1
ATOM 633 O O . GLU A 1 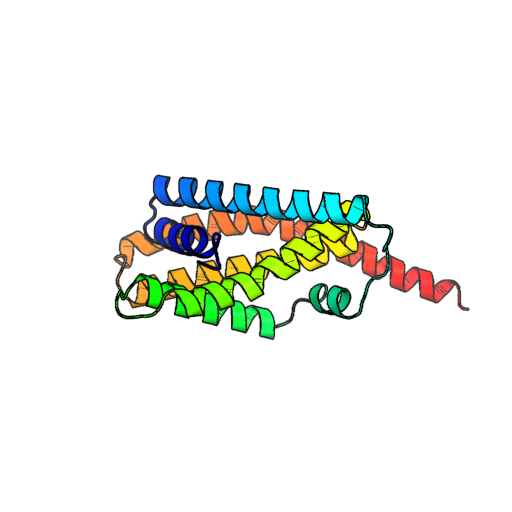86 ? 3.357 3.718 23.810 1.00 64.31 86 GLU A O 1
ATOM 638 N N . SER A 1 87 ? 2.225 2.098 24.872 1.00 62.12 87 SER A N 1
ATOM 639 C CA . SER A 1 87 ? 3.403 1.361 25.341 1.00 62.12 87 SER A CA 1
ATOM 640 C C . SER A 1 87 ? 4.131 0.558 24.256 1.00 62.12 87 SER A C 1
ATOM 642 O O . SER A 1 87 ? 5.203 0.019 24.525 1.00 62.12 87 SER A O 1
ATOM 644 N N . ILE A 1 88 ? 3.583 0.453 23.039 1.00 68.81 88 ILE A N 1
ATOM 645 C CA . ILE A 1 88 ? 4.194 -0.297 21.935 1.00 68.81 88 ILE A CA 1
ATOM 646 C C . ILE A 1 88 ? 4.896 0.670 20.978 1.00 68.81 88 ILE A C 1
ATOM 648 O O . ILE A 1 88 ? 4.310 1.635 20.485 1.00 68.81 88 ILE A O 1
ATOM 652 N N . ALA A 1 89 ? 6.159 0.382 20.659 1.00 66.88 89 ALA A N 1
ATOM 653 C CA . ALA A 1 89 ? 6.940 1.184 19.726 1.00 66.88 89 ALA A CA 1
ATOM 654 C C . ALA A 1 89 ? 6.313 1.184 18.317 1.00 66.88 89 ALA A C 1
ATOM 656 O O . ALA A 1 89 ? 6.380 0.200 17.579 1.00 66.88 89 ALA A O 1
ATOM 657 N N . LYS A 1 90 ? 5.765 2.334 17.907 1.00 71.44 90 LYS A N 1
ATOM 658 C CA . LYS A 1 90 ? 5.144 2.547 16.582 1.00 71.44 90 LYS A CA 1
ATOM 659 C C . LYS A 1 90 ? 6.134 2.440 15.412 1.00 71.44 90 LYS A C 1
ATOM 661 O O . LYS A 1 90 ? 5.721 2.305 14.265 1.00 71.44 90 LYS A O 1
ATOM 666 N N . SER A 1 91 ? 7.438 2.469 15.693 1.00 73.06 91 SER A N 1
ATOM 667 C CA . SER A 1 91 ? 8.502 2.402 14.686 1.00 73.06 91 SER A CA 1
ATOM 668 C C . SER A 1 91 ? 8.568 1.055 13.959 1.00 73.06 91 SER A C 1
ATOM 670 O O . SER A 1 91 ? 8.786 1.045 12.752 1.00 73.06 91 SER A O 1
ATOM 672 N N . LEU A 1 92 ? 8.361 -0.071 14.654 1.00 77.44 92 LEU A N 1
ATOM 673 C CA . LEU A 1 92 ? 8.538 -1.405 14.064 1.00 77.44 92 LEU A CA 1
ATOM 674 C C . LEU A 1 92 ? 7.458 -1.734 13.008 1.00 77.44 92 LEU A C 1
ATOM 676 O O . LEU A 1 92 ? 7.830 -2.059 11.878 1.00 77.44 92 LEU A O 1
ATOM 680 N N . PRO A 1 93 ? 6.145 -1.567 13.282 1.00 79.38 93 PRO A N 1
ATOM 681 C CA . PRO A 1 93 ? 5.119 -1.747 12.252 1.00 79.38 93 PRO A CA 1
ATOM 682 C C . PRO A 1 93 ? 5.231 -0.716 11.128 1.00 79.38 93 PRO A C 1
ATOM 684 O O . PRO A 1 93 ? 4.947 -1.029 9.976 1.00 79.38 93 PRO A O 1
ATOM 687 N N . GLY A 1 94 ? 5.683 0.504 11.443 1.00 82.19 94 GLY A N 1
ATOM 688 C CA . GLY A 1 94 ? 5.901 1.547 10.443 1.00 82.19 94 GLY A CA 1
ATOM 689 C C . GLY A 1 94 ? 6.936 1.154 9.396 1.00 82.19 94 GLY A C 1
ATOM 690 O O . GLY A 1 94 ? 6.694 1.342 8.205 1.00 82.19 94 GLY A O 1
ATOM 691 N N . VAL A 1 95 ? 8.052 0.555 9.819 1.00 83.00 95 VAL A N 1
ATOM 692 C CA . VAL A 1 95 ? 9.069 0.032 8.894 1.00 83.00 95 VAL A CA 1
ATOM 693 C C . VAL A 1 95 ? 8.508 -1.122 8.065 1.00 83.00 95 VAL A C 1
ATOM 695 O O . VAL A 1 95 ? 8.671 -1.109 6.849 1.00 83.00 95 VAL A O 1
ATOM 698 N N . ALA A 1 96 ? 7.798 -2.074 8.677 1.00 85.69 96 ALA A N 1
ATOM 699 C CA . ALA A 1 96 ? 7.220 -3.210 7.953 1.00 85.69 96 ALA A CA 1
ATOM 700 C C . ALA A 1 96 ? 6.231 -2.764 6.857 1.00 85.69 96 ALA A C 1
ATOM 702 O O . ALA A 1 96 ? 6.336 -3.191 5.708 1.00 85.69 96 ALA A O 1
ATOM 703 N N . ILE A 1 97 ? 5.337 -1.822 7.181 1.00 86.50 97 ILE A N 1
ATOM 704 C CA . ILE A 1 97 ? 4.389 -1.229 6.227 1.00 86.50 97 ILE A CA 1
ATOM 705 C C . ILE A 1 97 ? 5.132 -0.491 5.104 1.00 86.50 97 ILE A C 1
ATOM 707 O O . ILE A 1 97 ? 4.776 -0.632 3.935 1.00 86.50 97 ILE A O 1
ATOM 711 N N . ALA A 1 98 ? 6.176 0.277 5.430 1.00 86.06 98 ALA A N 1
ATOM 712 C CA . ALA A 1 98 ? 6.966 0.986 4.427 1.00 86.06 98 ALA A CA 1
ATOM 713 C C . ALA A 1 98 ? 7.684 0.018 3.473 1.00 86.06 98 ALA A C 1
ATOM 715 O O . ALA A 1 98 ? 7.619 0.200 2.260 1.00 86.06 98 ALA A O 1
ATOM 716 N N . VAL A 1 99 ? 8.310 -1.038 3.994 1.00 84.44 99 VAL A N 1
ATOM 717 C CA . VAL A 1 99 ? 9.022 -2.047 3.191 1.00 84.44 99 VAL A CA 1
ATOM 718 C C . VAL A 1 99 ? 8.069 -2.844 2.294 1.00 84.44 99 VAL A C 1
ATOM 720 O O . VAL A 1 99 ? 8.440 -3.201 1.175 1.00 84.44 99 VAL A O 1
ATOM 723 N N . ALA A 1 100 ? 6.835 -3.089 2.741 1.00 85.44 100 ALA A N 1
ATOM 724 C CA . ALA A 1 100 ? 5.828 -3.800 1.954 1.00 85.44 100 ALA A CA 1
ATOM 725 C C . ALA A 1 100 ? 5.222 -2.954 0.817 1.00 85.44 100 ALA A C 1
ATOM 727 O O . ALA A 1 100 ? 4.752 -3.515 -0.173 1.00 85.44 100 ALA A O 1
ATOM 728 N N . LEU A 1 101 ? 5.209 -1.621 0.948 1.00 87.69 101 LEU A N 1
ATOM 729 C CA . LEU A 1 101 ? 4.474 -0.727 0.042 1.00 87.69 101 LEU A CA 1
ATOM 730 C C . LEU A 1 101 ? 5.358 0.172 -0.820 1.00 87.69 101 LEU A C 1
ATOM 732 O O . LEU A 1 101 ? 5.062 0.367 -1.995 1.00 87.69 101 LEU A O 1
ATOM 736 N N . VAL A 1 102 ? 6.433 0.731 -0.264 1.00 89.38 102 VAL A N 1
ATOM 737 C CA . VAL A 1 102 ? 7.270 1.702 -0.982 1.00 89.38 102 VAL A CA 1
ATOM 738 C C . VAL A 1 102 ? 7.960 1.064 -2.193 1.00 89.38 102 VAL A C 1
ATOM 740 O O . VAL A 1 102 ? 7.848 1.634 -3.275 1.00 89.38 102 VAL A O 1
ATOM 743 N N . PRO A 1 103 ? 8.602 -0.118 -2.097 1.00 87.94 103 PRO A N 1
ATOM 744 C CA . PRO A 1 103 ? 9.256 -0.718 -3.257 1.00 87.94 103 PRO A CA 1
ATOM 745 C C . PRO A 1 103 ? 8.323 -1.016 -4.446 1.00 87.94 103 PRO A C 1
ATOM 747 O O . PRO A 1 103 ? 8.651 -0.561 -5.540 1.00 87.94 103 PRO A O 1
ATOM 750 N N . PRO A 1 104 ? 7.171 -1.712 -4.302 1.00 86.88 104 PRO A N 1
ATOM 751 C CA . PRO A 1 104 ? 6.292 -1.961 -5.448 1.00 86.88 104 PRO A CA 1
ATOM 752 C C . PRO A 1 104 ? 5.698 -0.666 -6.022 1.00 86.88 104 PRO A C 1
ATOM 754 O O . PRO A 1 104 ? 5.510 -0.566 -7.231 1.00 86.88 104 PRO A O 1
ATOM 757 N N . LEU A 1 105 ? 5.482 0.363 -5.196 1.00 90.06 105 LEU A N 1
ATOM 758 C CA . LEU A 1 105 ? 5.049 1.671 -5.683 1.00 90.06 105 LEU A CA 1
ATOM 759 C C . LEU A 1 105 ? 6.132 2.371 -6.521 1.00 90.06 105 LEU A C 1
ATOM 761 O O . LEU A 1 105 ? 5.830 2.930 -7.572 1.00 90.06 105 LEU A O 1
ATOM 765 N N . CYS A 1 106 ? 7.393 2.311 -6.089 1.00 89.69 106 CYS A N 1
ATOM 766 C CA . CYS A 1 106 ? 8.517 2.847 -6.857 1.00 89.69 106 CYS A CA 1
ATOM 767 C C . CYS A 1 106 ? 8.726 2.083 -8.171 1.00 89.69 106 CYS A C 1
ATOM 769 O O . CYS A 1 106 ? 8.944 2.710 -9.200 1.00 89.69 106 CYS A O 1
ATOM 771 N N . VAL A 1 107 ? 8.630 0.748 -8.159 1.00 87.50 107 VAL A N 1
ATOM 772 C CA . VAL A 1 107 ? 8.731 -0.073 -9.381 1.00 87.50 107 VAL A CA 1
ATOM 773 C C . VAL A 1 107 ? 7.585 0.233 -10.346 1.00 87.50 107 VAL A C 1
ATOM 775 O O . VAL A 1 107 ? 7.809 0.339 -11.549 1.00 87.50 107 VAL A O 1
ATOM 778 N N . SER A 1 108 ? 6.378 0.461 -9.826 1.00 86.38 108 SER A N 1
ATOM 779 C CA . SER A 1 108 ? 5.245 0.925 -10.627 1.00 86.38 108 SER A CA 1
ATOM 780 C C . SER A 1 108 ? 5.561 2.257 -11.324 1.00 86.38 108 SER A C 1
ATOM 782 O O . SER A 1 108 ? 5.425 2.366 -12.542 1.00 86.38 108 SER A O 1
ATOM 784 N N . GLY A 1 109 ? 6.092 3.245 -10.594 1.00 87.88 109 GLY A N 1
ATOM 785 C CA . GLY A 1 109 ? 6.520 4.514 -11.188 1.00 87.88 109 GLY A CA 1
ATOM 786 C C . GLY A 1 109 ? 7.664 4.363 -12.197 1.00 87.88 109 GLY A C 1
ATOM 787 O O . GLY A 1 109 ? 7.620 4.986 -13.253 1.00 87.88 109 GLY A O 1
ATOM 788 N N . ILE A 1 110 ? 8.629 3.472 -11.951 1.00 87.44 110 ILE A N 1
ATOM 789 C CA . ILE A 1 110 ? 9.669 3.121 -12.935 1.00 87.44 110 ILE A CA 1
ATOM 790 C C . ILE A 1 110 ? 9.038 2.598 -14.235 1.00 87.44 110 ILE A C 1
ATOM 792 O O . ILE A 1 110 ? 9.418 3.041 -15.317 1.00 87.44 110 ILE A O 1
ATOM 796 N N . GLY A 1 111 ? 8.019 1.736 -14.141 1.00 86.38 111 GLY A N 1
ATOM 797 C CA . GLY A 1 111 ? 7.252 1.268 -15.298 1.00 86.38 111 GLY A CA 1
ATOM 798 C C . GLY A 1 111 ? 6.626 2.408 -16.110 1.00 86.38 111 GLY A C 1
ATOM 799 O O . GLY A 1 111 ? 6.683 2.382 -17.338 1.00 86.38 111 GLY A O 1
ATOM 800 N N . ILE A 1 112 ? 6.108 3.450 -15.445 1.00 87.38 112 ILE A N 1
ATOM 801 C CA . ILE A 1 112 ? 5.613 4.669 -16.112 1.00 87.38 112 ILE A CA 1
ATOM 802 C C . ILE A 1 112 ? 6.756 5.391 -16.837 1.00 87.38 112 ILE A C 1
ATOM 804 O O . ILE A 1 112 ? 6.608 5.742 -18.006 1.00 87.38 112 ILE A O 1
ATOM 808 N N . GLY A 1 113 ? 7.894 5.599 -16.167 1.00 87.19 113 GLY A N 1
ATOM 809 C CA . GLY A 1 113 ? 9.051 6.299 -16.738 1.00 87.19 113 GLY A CA 1
ATOM 810 C C . GLY A 1 113 ? 9.662 5.589 -17.950 1.00 87.19 113 GLY A C 1
ATOM 811 O O . GLY A 1 113 ? 10.101 6.246 -18.890 1.00 87.19 113 GLY A O 1
ATOM 812 N N . TRP A 1 114 ? 9.623 4.256 -17.970 1.00 87.88 114 TRP A N 1
ATOM 813 C CA . TRP A 1 114 ? 10.051 3.434 -19.107 1.00 87.88 114 TRP A CA 1
ATOM 814 C C . TRP A 1 114 ? 8.987 3.256 -20.197 1.00 87.88 114 TRP A C 1
ATOM 816 O O . TRP A 1 114 ? 9.260 2.594 -21.195 1.00 87.88 114 TRP A O 1
ATOM 826 N N . LEU A 1 115 ? 7.771 3.789 -20.014 1.00 86.12 115 LEU A N 1
ATOM 827 C CA . LEU A 1 115 ? 6.604 3.487 -20.858 1.00 86.12 115 LEU A CA 1
ATOM 828 C C . LEU A 1 115 ? 6.316 1.972 -20.958 1.00 86.12 115 LEU A C 1
ATOM 830 O O . LEU A 1 115 ? 5.709 1.493 -21.917 1.00 86.12 115 LEU A O 1
ATOM 834 N N . ASN A 1 116 ? 6.738 1.210 -19.945 1.00 81.50 116 ASN A N 1
ATOM 835 C CA . ASN A 1 116 ? 6.531 -0.224 -19.843 1.00 81.50 116 ASN A CA 1
ATOM 836 C C . ASN A 1 116 ? 5.321 -0.500 -18.947 1.00 81.50 116 ASN A C 1
ATOM 838 O O . ASN A 1 116 ? 5.418 -0.634 -17.722 1.00 81.50 116 ASN A O 1
ATOM 842 N N . PHE A 1 117 ? 4.160 -0.600 -19.591 1.00 80.06 117 PHE A N 1
ATOM 843 C CA . PHE A 1 117 ? 2.901 -0.853 -18.904 1.00 80.06 117 PHE A CA 1
ATOM 844 C C . PHE A 1 117 ? 2.896 -2.187 -18.146 1.00 80.06 117 PHE A C 1
ATOM 846 O O . PHE A 1 117 ? 2.278 -2.270 -17.093 1.00 80.06 117 PHE A O 1
ATOM 853 N N . GLU A 1 118 ? 3.596 -3.217 -18.623 1.00 78.88 118 GLU A N 1
ATOM 854 C CA . GLU A 1 118 ? 3.652 -4.522 -17.949 1.00 78.88 118 GLU A CA 1
ATOM 855 C C . GLU A 1 118 ? 4.318 -4.414 -16.573 1.00 78.88 118 GLU A C 1
ATOM 857 O O . GLU A 1 118 ? 3.771 -4.888 -15.574 1.00 78.88 118 GLU A O 1
ATOM 862 N N . VAL A 1 119 ? 5.437 -3.685 -16.501 1.00 80.12 119 VAL A N 1
ATOM 863 C CA . VAL A 1 119 ? 6.128 -3.396 -15.237 1.00 80.12 11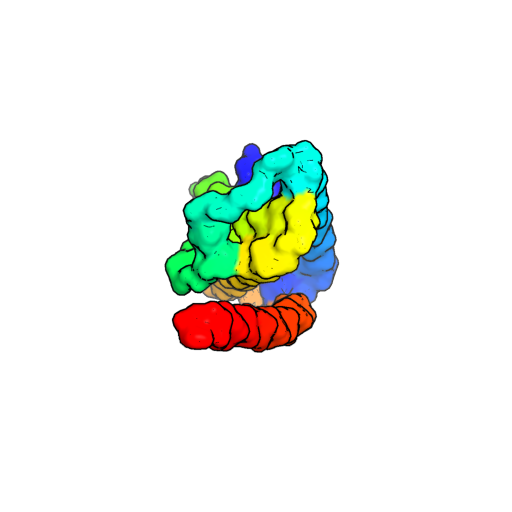9 VAL A CA 1
ATOM 864 C C . VAL A 1 119 ? 5.246 -2.558 -14.308 1.00 80.12 119 VAL A C 1
ATOM 866 O O . VAL A 1 119 ? 5.133 -2.859 -13.118 1.00 80.12 119 VAL A O 1
ATOM 869 N N . PHE A 1 120 ? 4.582 -1.535 -14.856 1.00 83.06 120 PHE A N 1
ATOM 870 C CA . PHE A 1 120 ? 3.664 -0.683 -14.101 1.00 83.06 120 PHE A CA 1
ATOM 871 C C . PHE A 1 120 ? 2.539 -1.498 -13.450 1.00 83.06 120 PHE A C 1
ATOM 873 O O . PHE A 1 120 ? 2.392 -1.477 -12.229 1.00 83.06 120 PHE A O 1
ATOM 880 N N . TYR A 1 121 ? 1.760 -2.242 -14.238 1.00 77.50 121 TYR A N 1
ATOM 881 C CA . TYR A 1 121 ? 0.582 -2.949 -13.733 1.00 77.50 121 TYR A CA 1
ATOM 882 C C . TYR A 1 121 ? 0.945 -4.095 -12.782 1.00 77.50 121 TYR A C 1
ATOM 884 O O . TYR A 1 121 ? 0.273 -4.256 -11.760 1.00 77.50 121 TYR A O 1
ATOM 892 N N . GLY A 1 122 ? 2.013 -4.853 -13.063 1.00 75.88 122 GLY A N 1
ATOM 893 C CA . GLY A 1 122 ? 2.471 -5.934 -12.185 1.00 75.88 122 GLY A CA 1
ATOM 894 C C . GLY A 1 122 ? 2.845 -5.427 -10.789 1.00 75.88 122 GLY A C 1
ATOM 895 O O . GLY A 1 122 ? 2.329 -5.910 -9.779 1.00 75.88 122 GLY A O 1
ATOM 896 N N . ALA A 1 123 ? 3.674 -4.382 -10.724 1.00 82.38 123 ALA A N 1
ATOM 897 C CA . ALA A 1 123 ? 4.107 -3.806 -9.454 1.00 82.38 123 ALA A CA 1
ATOM 898 C C . ALA A 1 123 ? 2.986 -3.025 -8.745 1.00 82.38 123 ALA A C 1
ATOM 900 O O . ALA A 1 123 ? 2.861 -3.085 -7.518 1.00 82.38 123 ALA A O 1
ATOM 901 N N . MET A 1 124 ? 2.121 -2.340 -9.502 1.00 82.31 124 MET A N 1
ATOM 902 C CA . MET A 1 124 ? 0.961 -1.641 -8.947 1.00 82.31 124 MET A CA 1
ATOM 903 C C . MET A 1 124 ? -0.024 -2.611 -8.286 1.00 82.31 124 MET A C 1
ATOM 905 O O . MET A 1 124 ? -0.592 -2.290 -7.239 1.00 82.31 124 MET A O 1
ATOM 909 N N . LEU A 1 125 ? -0.199 -3.818 -8.834 1.00 76.94 125 LEU A N 1
ATOM 910 C CA . LEU A 1 125 ? -1.025 -4.842 -8.194 1.00 76.94 125 LEU A CA 1
ATOM 911 C C . LEU A 1 125 ? -0.464 -5.291 -6.861 1.00 76.94 125 LEU A C 1
ATOM 913 O O . LEU A 1 125 ? -1.219 -5.396 -5.894 1.00 76.94 125 LEU A O 1
ATOM 917 N N . LEU A 1 126 ? 0.837 -5.579 -6.809 1.00 81.00 126 LEU A N 1
ATOM 918 C CA . LEU A 1 126 ? 1.484 -5.997 -5.574 1.00 81.00 126 LEU A CA 1
ATOM 919 C C . LEU A 1 126 ? 1.320 -4.917 -4.497 1.00 81.00 126 LEU A C 1
ATOM 921 O O . LEU A 1 126 ? 0.920 -5.216 -3.371 1.00 81.00 126 LEU A O 1
ATOM 925 N N . PHE A 1 127 ? 1.522 -3.647 -4.867 1.00 85.44 127 PHE A N 1
ATOM 926 C CA . PHE A 1 127 ? 1.263 -2.509 -3.987 1.00 85.44 127 PHE A CA 1
ATOM 927 C C . PHE A 1 127 ? -0.187 -2.486 -3.474 1.00 85.44 127 PHE A C 1
ATOM 929 O O . PHE A 1 127 ? -0.410 -2.395 -2.266 1.00 85.44 127 PHE A O 1
ATOM 936 N N . LEU A 1 128 ? -1.179 -2.597 -4.363 1.00 80.50 128 LEU A N 1
ATOM 937 C CA . LEU A 1 128 ? -2.598 -2.510 -3.994 1.00 80.50 128 LEU A CA 1
ATOM 938 C C . LEU A 1 128 ? -3.075 -3.714 -3.176 1.00 80.50 128 LEU A C 1
ATOM 940 O O . LEU A 1 128 ? -3.873 -3.549 -2.248 1.00 80.50 128 LEU A O 1
ATOM 944 N N . THR A 1 129 ? -2.550 -4.902 -3.467 1.00 76.12 129 THR A N 1
ATOM 945 C CA . THR A 1 129 ? -2.804 -6.127 -2.700 1.00 76.12 129 THR A CA 1
ATOM 946 C C . THR A 1 129 ? -2.276 -5.978 -1.276 1.00 76.12 129 THR A C 1
ATOM 948 O O . THR A 1 129 ? -3.020 -6.194 -0.317 1.00 76.12 129 THR A O 1
ATOM 951 N N . ASN A 1 130 ? -1.035 -5.505 -1.121 1.00 84.44 130 ASN A N 1
ATOM 952 C CA . ASN A 1 130 ? -0.439 -5.257 0.190 1.00 84.44 130 ASN A CA 1
ATOM 953 C C . ASN A 1 130 ? -1.186 -4.160 0.957 1.00 84.44 130 ASN A C 1
ATOM 955 O O . ASN A 1 130 ? -1.492 -4.328 2.137 1.00 84.44 130 ASN A O 1
ATOM 959 N N . LEU A 1 131 ? -1.539 -3.055 0.293 1.00 84.75 131 LEU A N 1
ATOM 960 C CA . LEU A 1 131 ? -2.283 -1.954 0.909 1.00 84.75 131 LEU A CA 1
ATOM 961 C C . LEU A 1 131 ? -3.641 -2.432 1.436 1.00 84.75 131 LEU A C 1
ATOM 963 O O . LEU A 1 131 ? -4.006 -2.144 2.577 1.00 84.75 131 LEU A O 1
ATOM 967 N N . THR A 1 132 ? -4.365 -3.200 0.623 1.00 79.56 132 THR A N 1
ATOM 968 C CA . THR A 1 132 ? -5.666 -3.767 0.989 1.00 79.56 132 THR A CA 1
ATOM 969 C C . THR A 1 132 ? -5.533 -4.753 2.147 1.00 79.56 132 THR A C 1
A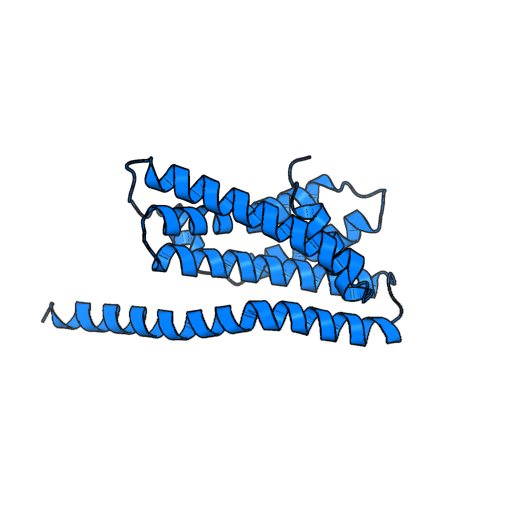TOM 971 O O . THR A 1 132 ? -6.283 -4.653 3.119 1.00 79.56 132 THR A O 1
ATOM 974 N N . GLY A 1 133 ? -4.544 -5.651 2.095 1.00 80.94 133 GLY A N 1
ATOM 975 C CA . GLY A 1 133 ? -4.255 -6.601 3.171 1.00 80.94 133 GLY A CA 1
ATOM 976 C C . GLY A 1 133 ? -3.980 -5.908 4.507 1.00 80.94 133 GLY A C 1
ATOM 977 O O . GLY A 1 133 ? -4.565 -6.281 5.524 1.00 80.94 133 GLY A O 1
ATOM 978 N N . ILE A 1 134 ? -3.175 -4.841 4.497 1.00 86.69 134 ILE A N 1
ATOM 979 C CA . ILE A 1 134 ? -2.878 -4.033 5.688 1.00 86.69 134 ILE A CA 1
ATOM 980 C C . ILE A 1 134 ? -4.150 -3.362 6.229 1.00 86.69 134 ILE A C 1
ATOM 982 O O . ILE A 1 134 ? -4.419 -3.453 7.427 1.00 86.69 134 ILE A O 1
ATOM 986 N N . ILE A 1 135 ? -4.947 -2.708 5.372 1.00 83.00 135 ILE A N 1
ATOM 987 C CA . ILE A 1 135 ? -6.178 -2.005 5.783 1.00 83.00 135 ILE A CA 1
ATOM 988 C C . ILE A 1 135 ? -7.190 -2.977 6.398 1.00 83.00 135 ILE A C 1
ATOM 990 O O . ILE A 1 135 ? -7.759 -2.671 7.451 1.00 83.00 135 ILE A O 1
ATOM 994 N N . LEU A 1 136 ? -7.400 -4.138 5.767 1.00 76.50 136 LEU A N 1
ATOM 995 C CA . LEU A 1 136 ? -8.330 -5.163 6.242 1.00 76.50 136 LEU A CA 1
ATOM 996 C C . LEU A 1 136 ? -7.862 -5.763 7.570 1.00 76.50 136 LEU A C 1
ATOM 998 O O . LEU A 1 136 ? -8.636 -5.818 8.524 1.00 76.50 136 LEU A O 1
ATOM 1002 N N . ALA A 1 137 ? -6.592 -6.161 7.662 1.00 84.44 137 ALA A N 1
ATOM 1003 C CA . ALA A 1 137 ? -6.037 -6.764 8.868 1.00 84.44 137 ALA A CA 1
ATOM 1004 C C . ALA A 1 137 ? -6.027 -5.792 10.058 1.00 84.44 137 ALA A C 1
ATOM 1006 O O . ALA A 1 137 ? -6.378 -6.176 11.178 1.00 84.44 137 ALA A O 1
ATOM 1007 N N . ALA A 1 138 ? -5.696 -4.519 9.817 1.00 85.69 138 ALA A N 1
ATOM 1008 C CA . ALA A 1 138 ? -5.785 -3.475 10.832 1.00 85.69 138 ALA A CA 1
ATOM 1009 C C . ALA A 1 138 ? -7.238 -3.253 11.287 1.00 85.69 138 ALA A C 1
ATOM 1011 O O . ALA A 1 138 ? -7.500 -3.155 12.485 1.00 85.69 138 ALA A O 1
ATOM 1012 N N . GLY A 1 139 ? -8.194 -3.254 10.354 1.00 80.75 139 GLY A N 1
ATOM 1013 C CA . GLY A 1 139 ? -9.615 -3.060 10.646 1.00 80.75 139 GLY A CA 1
ATOM 1014 C C . GLY A 1 139 ? -10.193 -4.198 11.488 1.00 80.75 139 GLY A C 1
ATOM 1015 O O . GLY A 1 139 ? -10.866 -3.952 12.490 1.00 80.75 139 GLY A O 1
ATOM 1016 N N . LEU A 1 140 ? -9.866 -5.446 11.135 1.00 80.31 140 LEU A N 1
ATOM 1017 C CA . LEU A 1 140 ? -10.216 -6.627 11.929 1.00 80.31 140 LEU A CA 1
ATOM 1018 C C . LEU A 1 140 ? -9.590 -6.566 13.326 1.00 80.31 140 LEU A C 1
ATOM 1020 O O . LEU A 1 140 ? -10.269 -6.816 14.319 1.00 80.31 140 LEU A O 1
ATOM 1024 N N . SER A 1 141 ? -8.325 -6.161 13.422 1.00 84.25 141 SER A N 1
ATOM 1025 C CA . SER A 1 141 ? -7.636 -6.025 14.709 1.00 84.25 141 SER A CA 1
ATOM 1026 C C . SER A 1 141 ? -8.288 -4.964 15.596 1.00 84.25 141 SER A C 1
ATOM 1028 O O . SER A 1 141 ? -8.537 -5.211 16.772 1.00 84.25 141 SER A O 1
ATOM 1030 N N . PHE A 1 142 ? -8.653 -3.805 15.043 1.00 81.69 142 PHE A N 1
ATOM 1031 C CA . PHE A 1 142 ? -9.381 -2.773 15.784 1.00 81.69 142 PHE A CA 1
ATOM 1032 C C . PHE A 1 142 ? -10.768 -3.231 16.253 1.00 81.69 142 PHE A C 1
ATOM 1034 O O . PHE A 1 142 ? -11.208 -2.814 17.328 1.00 81.69 142 PHE A O 1
ATOM 1041 N N . MET A 1 143 ? -11.442 -4.104 15.497 1.00 74.44 143 MET A N 1
ATOM 1042 C CA . MET A 1 143 ? -12.685 -4.734 15.949 1.00 74.44 143 MET A CA 1
ATOM 1043 C C . MET A 1 143 ? -12.438 -5.636 17.162 1.00 74.44 143 MET A C 1
ATOM 1045 O O . MET A 1 143 ? -13.152 -5.514 18.154 1.00 74.44 143 MET A O 1
ATOM 1049 N N . VAL A 1 144 ? -11.411 -6.492 17.111 1.00 78.94 144 VAL A N 1
ATOM 1050 C CA . VAL A 1 144 ? -11.051 -7.400 18.216 1.00 78.94 144 VAL A CA 1
ATOM 1051 C C . VAL A 1 144 ? -10.666 -6.623 19.479 1.00 78.94 144 VAL A C 1
ATOM 1053 O O . VAL A 1 144 ? -11.029 -7.022 20.580 1.00 78.94 144 VAL A O 1
ATOM 1056 N N . ILE A 1 145 ? -9.983 -5.485 19.330 1.00 79.44 145 ILE A N 1
ATOM 1057 C CA . ILE A 1 145 ? -9.584 -4.617 20.453 1.00 79.44 145 ILE A CA 1
ATOM 1058 C C . ILE A 1 145 ? -10.787 -3.835 21.031 1.00 79.44 145 ILE A C 1
ATOM 1060 O O . ILE A 1 145 ? -10.696 -3.279 22.122 1.00 79.44 145 ILE A O 1
ATOM 1064 N N . GLY A 1 146 ? -11.935 -3.797 20.344 1.00 70.12 146 GLY A N 1
ATOM 1065 C CA . GLY A 1 146 ? -13.151 -3.134 20.831 1.00 70.12 146 GLY A CA 1
ATOM 1066 C C . GLY A 1 146 ? -13.236 -1.638 20.511 1.00 70.12 146 GLY A C 1
ATOM 1067 O O . GLY A 1 146 ? -14.025 -0.919 21.118 1.00 70.12 146 GLY A O 1
ATOM 1068 N N . TYR A 1 147 ? -12.467 -1.143 19.532 1.00 68.25 147 TYR A N 1
ATOM 1069 C CA . TYR A 1 147 ? -12.465 0.276 19.139 1.00 68.25 147 TYR A CA 1
ATOM 1070 C C . TYR A 1 147 ? -13.741 0.734 18.394 1.00 68.25 147 TYR A C 1
ATOM 1072 O O . TYR A 1 147 ? -13.873 1.936 18.119 1.00 68.25 147 TYR A O 1
ATOM 1080 N N . ALA A 1 148 ? -14.670 -0.183 18.078 1.00 55.97 148 ALA A N 1
ATOM 1081 C CA . ALA A 1 148 ? -16.010 0.091 17.545 1.00 55.97 148 ALA A CA 1
ATOM 1082 C C . ALA A 1 148 ? -17.025 -1.013 17.947 1.00 55.97 148 ALA A C 1
ATOM 1084 O O . ALA A 1 148 ? -16.694 -2.196 17.856 1.00 55.97 148 ALA A O 1
ATOM 1085 N N . PRO A 1 149 ? -18.275 -0.679 18.337 1.00 56.50 149 PRO A N 1
ATOM 1086 C CA . PRO A 1 149 ? -19.313 -1.673 18.624 1.00 56.50 149 PRO A CA 1
ATOM 1087 C C . PRO A 1 149 ? -19.758 -2.417 17.350 1.00 56.50 149 PRO A C 1
ATOM 1089 O O . PRO A 1 149 ? -20.025 -1.791 16.319 1.00 56.50 149 PRO A O 1
ATOM 1092 N N . PHE A 1 150 ? -19.906 -3.749 17.439 1.00 55.09 150 PHE A N 1
ATOM 1093 C CA . PHE A 1 150 ? -20.218 -4.674 16.327 1.00 55.09 150 PHE A CA 1
ATOM 1094 C C . PHE A 1 150 ? -21.385 -4.221 15.416 1.00 55.09 150 PHE A C 1
ATOM 1096 O O . PHE A 1 150 ? -21.358 -4.451 14.207 1.00 55.09 150 PHE A O 1
ATOM 1103 N N . SER A 1 151 ? -22.388 -3.525 15.970 1.00 51.62 151 SER A N 1
ATOM 1104 C CA . SER A 1 151 ? -23.563 -3.004 15.244 1.00 51.62 151 SER A CA 1
ATOM 1105 C C . SER A 1 151 ? -23.244 -1.855 14.264 1.00 51.62 151 SER A C 1
ATOM 1107 O O . SER A 1 151 ? -23.771 -1.820 13.151 1.00 51.62 151 SER A O 1
ATOM 1109 N N . ARG A 1 152 ? -22.332 -0.936 14.623 1.00 51.97 152 ARG A N 1
ATOM 1110 C CA . ARG A 1 152 ? -21.886 0.179 13.755 1.00 51.97 152 ARG A CA 1
ATOM 1111 C C . ARG A 1 152 ? -20.747 -0.248 12.824 1.00 51.97 152 ARG A C 1
ATOM 1113 O O . ARG A 1 152 ? -20.679 0.216 11.687 1.00 51.97 152 ARG A O 1
ATOM 1120 N N . ALA A 1 153 ? -19.917 -1.187 13.284 1.00 51.94 153 ALA A N 1
ATOM 1121 C CA . ALA A 1 153 ? -18.793 -1.733 12.531 1.00 51.94 153 ALA A CA 1
ATOM 1122 C C . ALA A 1 153 ? -19.232 -2.433 11.234 1.00 51.94 153 ALA A C 1
ATOM 1124 O O . ALA A 1 153 ? -18.532 -2.338 10.237 1.00 51.94 153 ALA A O 1
ATOM 1125 N N . LYS A 1 154 ? -20.413 -3.071 11.190 1.00 54.56 154 LYS A N 1
ATOM 1126 C CA . LYS A 1 154 ? -20.890 -3.794 9.992 1.00 54.56 154 LYS A CA 1
ATOM 1127 C C . LYS A 1 154 ? -21.146 -2.874 8.788 1.00 54.56 154 LYS A C 1
ATOM 1129 O O . LYS A 1 154 ? -20.779 -3.221 7.670 1.00 54.56 154 LYS A O 1
ATOM 1134 N N . LYS A 1 155 ? -21.735 -1.688 9.010 1.00 53.50 155 LYS A N 1
ATOM 1135 C CA . LYS A 1 155 ? -21.939 -0.666 7.961 1.00 53.50 155 LYS A CA 1
ATOM 1136 C C . LYS A 1 155 ? -20.632 0.029 7.582 1.00 53.50 155 LYS A C 1
ATOM 1138 O O . LYS A 1 155 ? -20.412 0.246 6.397 1.00 53.50 155 LYS A O 1
ATOM 1143 N N . GLY A 1 156 ? -19.768 0.315 8.561 1.00 52.75 156 GLY A N 1
ATOM 1144 C CA . GLY A 1 156 ? -18.428 0.852 8.312 1.00 52.75 156 GLY A CA 1
ATOM 1145 C C . GLY A 1 156 ? -17.598 -0.095 7.450 1.00 52.75 156 GLY A C 1
ATOM 1146 O O . GLY A 1 156 ? -17.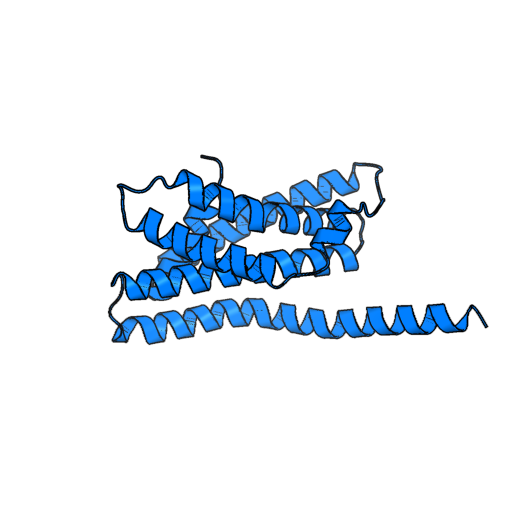098 0.311 6.409 1.00 52.75 156 GLY A O 1
ATOM 1147 N N . ILE A 1 157 ? -17.561 -1.384 7.801 1.00 54.84 157 ILE A N 1
ATOM 1148 C CA . ILE A 1 157 ? -16.887 -2.456 7.050 1.00 54.84 157 ILE A CA 1
ATOM 1149 C C . ILE A 1 157 ? -17.493 -2.647 5.669 1.00 54.84 157 ILE A C 1
ATOM 1151 O O . ILE A 1 157 ? -16.745 -2.753 4.713 1.00 54.84 157 ILE A O 1
ATOM 1155 N N . ALA A 1 158 ? -18.818 -2.651 5.526 1.00 59.41 158 ALA A N 1
ATOM 1156 C CA . ALA A 1 158 ? -19.438 -2.767 4.210 1.00 59.41 158 ALA A CA 1
ATOM 1157 C C . ALA A 1 158 ? -19.115 -1.557 3.321 1.00 59.41 158 ALA A C 1
ATOM 1159 O O . ALA A 1 158 ? -18.741 -1.741 2.172 1.00 59.41 158 ALA A O 1
ATOM 1160 N N . LEU A 1 159 ? -19.196 -0.331 3.848 1.00 56.12 159 LEU A N 1
ATOM 1161 C CA . LEU A 1 159 ? -18.884 0.894 3.106 1.00 56.12 159 LEU A CA 1
ATOM 1162 C C . LEU A 1 159 ? -17.397 0.985 2.751 1.00 56.12 159 LEU A C 1
ATOM 1164 O O . LEU A 1 159 ? -17.036 1.463 1.682 1.00 56.12 159 LEU A O 1
ATOM 1168 N N . SER A 1 160 ? -16.531 0.511 3.637 1.00 47.47 160 SER A N 1
ATOM 1169 C CA . SER A 1 160 ? -15.091 0.531 3.429 1.00 47.47 160 SER A CA 1
ATOM 1170 C C . SER A 1 160 ? -14.589 -0.590 2.541 1.00 47.47 160 SER A C 1
ATOM 1172 O O . SER A 1 160 ? -13.799 -0.324 1.644 1.00 47.47 160 SER A O 1
ATOM 1174 N N . ALA A 1 161 ? -15.118 -1.800 2.701 1.00 56.06 161 ALA A N 1
ATOM 1175 C CA . ALA A 1 161 ? -14.969 -2.872 1.731 1.00 56.06 161 ALA A CA 1
ATOM 1176 C C . ALA A 1 161 ? -15.552 -2.461 0.377 1.00 56.06 161 ALA A C 1
ATOM 1178 O O . ALA A 1 161 ? -14.992 -2.844 -0.633 1.00 56.06 161 ALA A O 1
ATOM 1179 N N . PHE A 1 162 ? -16.607 -1.641 0.333 1.00 59.88 162 PHE A N 1
ATOM 1180 C CA . PHE A 1 162 ? -17.173 -1.105 -0.905 1.00 59.88 162 PHE A CA 1
ATOM 1181 C C . PHE A 1 162 ? -16.309 -0.007 -1.531 1.00 59.88 162 PHE A C 1
ATOM 1183 O O . PHE A 1 162 ? -16.117 -0.029 -2.736 1.00 59.88 162 PHE A O 1
ATOM 1190 N N . MET A 1 163 ? -15.728 0.918 -0.759 1.00 53.16 163 MET A N 1
ATOM 1191 C CA . MET A 1 163 ? -14.779 1.909 -1.290 1.00 53.16 163 MET A CA 1
ATOM 1192 C C . MET A 1 163 ? -13.483 1.251 -1.769 1.00 53.16 163 MET A C 1
ATOM 1194 O O . MET A 1 163 ? -12.990 1.576 -2.845 1.00 53.16 163 MET A O 1
ATOM 1198 N N . VAL A 1 164 ? -12.960 0.291 -1.001 1.00 54.47 164 VAL A N 1
ATOM 1199 C CA . VAL A 1 164 ? -11.812 -0.530 -1.401 1.00 54.47 164 VAL A CA 1
ATOM 1200 C C . VAL A 1 164 ? -12.179 -1.371 -2.622 1.00 54.47 164 VAL A C 1
ATOM 1202 O O . VAL A 1 164 ? -11.444 -1.328 -3.592 1.00 54.47 164 VAL A O 1
ATOM 1205 N N . ALA A 1 165 ? -13.345 -2.024 -2.659 1.00 57.81 165 ALA A N 1
ATOM 1206 C CA . ALA A 1 165 ? -13.811 -2.780 -3.822 1.00 57.81 165 ALA A CA 1
ATOM 1207 C C . ALA A 1 165 ? -14.035 -1.889 -5.049 1.00 57.81 165 ALA A C 1
ATOM 1209 O O . ALA A 1 165 ? -13.664 -2.288 -6.139 1.00 57.81 165 ALA A O 1
ATOM 1210 N N . ILE A 1 166 ? -14.563 -0.672 -4.907 1.00 55.97 166 ILE A N 1
ATOM 1211 C CA . ILE A 1 166 ? -14.701 0.290 -6.012 1.00 55.97 166 ILE A CA 1
ATOM 1212 C C . ILE A 1 166 ? -13.337 0.679 -6.583 1.00 55.97 166 ILE A C 1
ATOM 1214 O O . ILE A 1 166 ? -13.239 0.919 -7.779 1.00 55.97 166 ILE A O 1
ATOM 1218 N N . ILE A 1 167 ? -12.288 0.739 -5.760 1.00 52.12 167 ILE A N 1
ATOM 1219 C CA . ILE A 1 167 ? -10.920 1.028 -6.214 1.00 52.12 167 ILE A CA 1
ATOM 1220 C C . ILE A 1 167 ? -10.253 -0.244 -6.771 1.00 52.12 167 ILE A C 1
ATOM 1222 O O . ILE A 1 167 ? -9.511 -0.182 -7.749 1.00 52.12 167 ILE A O 1
ATOM 1226 N N . SER A 1 168 ? -10.553 -1.410 -6.198 1.00 53.00 168 SER A N 1
ATOM 1227 C CA . SER A 1 168 ? -10.026 -2.713 -6.610 1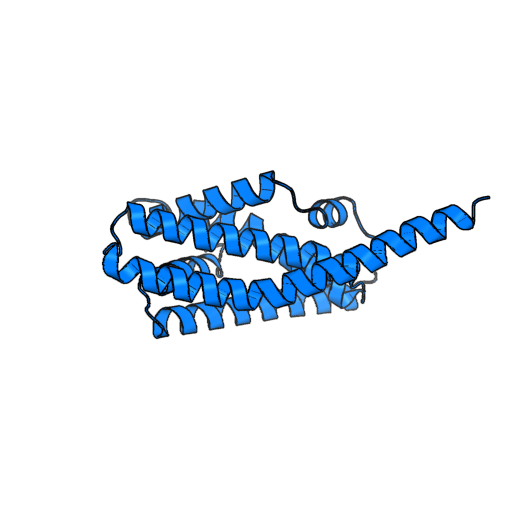.00 53.00 168 SER A CA 1
ATOM 1228 C C . SER A 1 168 ? -10.708 -3.290 -7.857 1.00 53.00 168 SER A C 1
ATOM 1230 O O . SER A 1 168 ? -10.084 -4.063 -8.568 1.00 53.00 168 SER A O 1
ATOM 1232 N N . VAL A 1 169 ? -11.960 -2.944 -8.169 1.00 50.94 169 VAL A N 1
ATOM 1233 C CA . VAL A 1 169 ? -12.716 -3.500 -9.311 1.00 50.94 169 VAL A CA 1
ATOM 1234 C C . VAL A 1 169 ? -12.190 -2.999 -10.666 1.00 50.94 169 VAL A C 1
ATOM 1236 O O . VAL A 1 169 ? -11.895 -3.842 -11.510 1.00 50.94 169 VAL A O 1
ATOM 1239 N N . PRO A 1 170 ? -11.974 -1.686 -10.897 1.00 51.59 170 PRO A N 1
ATOM 1240 C CA . PRO A 1 170 ? -11.315 -1.195 -12.109 1.00 51.59 170 PRO A CA 1
ATOM 1241 C C . PRO A 1 170 ? -9.917 -1.797 -12.279 1.00 51.59 170 PRO A C 1
ATOM 1243 O O . PRO A 1 170 ? -9.490 -2.089 -13.392 1.00 51.59 170 PRO A O 1
ATOM 1246 N N . LEU A 1 171 ? -9.230 -2.040 -11.161 1.00 45.97 171 LEU A N 1
ATOM 1247 C CA . LEU A 1 171 ? -7.907 -2.645 -11.126 1.00 45.97 171 LEU A CA 1
ATOM 1248 C C . LEU A 1 171 ? -7.927 -4.130 -11.530 1.00 45.97 171 LEU A C 1
ATOM 1250 O O . LEU A 1 171 ? -7.099 -4.546 -12.333 1.00 45.97 171 LEU A O 1
ATOM 1254 N N . VAL A 1 172 ? -8.878 -4.921 -11.024 1.00 52.94 172 VAL A N 1
ATOM 1255 C CA . VAL A 1 172 ? -9.040 -6.345 -11.376 1.00 52.94 172 VAL A CA 1
ATOM 1256 C C . VAL A 1 172 ? -9.481 -6.515 -12.835 1.00 52.94 172 VAL A C 1
ATOM 1258 O O . VAL A 1 172 ? -9.000 -7.416 -13.518 1.00 52.94 172 VAL A O 1
ATOM 1261 N N . LEU A 1 173 ? -10.329 -5.620 -13.348 1.00 46.88 173 LEU A N 1
ATOM 1262 C CA . LEU A 1 173 ? -10.714 -5.599 -14.766 1.00 46.88 173 LEU A CA 1
ATOM 1263 C C . LEU A 1 173 ? -9.532 -5.239 -15.681 1.00 46.88 173 LEU A C 1
ATOM 1265 O O . LEU A 1 173 ? -9.404 -5.776 -16.778 1.00 46.88 173 LEU A O 1
ATOM 1269 N N . SER A 1 174 ? -8.621 -4.381 -15.215 1.00 48.25 174 SER A N 1
ATOM 1270 C CA . SER A 1 174 ? -7.355 -4.121 -15.910 1.00 48.25 174 SER A CA 1
ATOM 1271 C C . SER A 1 174 ? -6.430 -5.350 -15.918 1.00 48.25 174 SER A C 1
ATOM 1273 O O . SER A 1 174 ? -5.633 -5.512 -16.839 1.00 48.25 174 SER A O 1
ATOM 1275 N N . PHE A 1 175 ? -6.558 -6.236 -14.922 1.00 44.91 175 PHE A N 1
ATOM 1276 C CA . PHE A 1 175 ? -5.756 -7.453 -14.761 1.00 44.91 175 PHE A CA 1
ATOM 1277 C C . PHE A 1 175 ? -6.101 -8.562 -15.747 1.00 44.91 175 PHE A C 1
ATOM 1279 O O . PHE A 1 175 ? -5.199 -9.175 -16.317 1.00 44.91 175 PHE A O 1
ATOM 1286 N N . THR A 1 176 ? -7.390 -8.818 -15.972 1.00 52.53 176 THR A N 1
ATOM 1287 C CA . THR A 1 176 ? -7.832 -9.847 -16.927 1.00 52.53 176 THR A CA 1
ATOM 1288 C C . THR A 1 176 ? -7.421 -9.487 -18.348 1.00 52.53 176 THR A C 1
ATOM 1290 O O . THR A 1 176 ? -6.899 -10.331 -19.071 1.00 52.53 176 THR A O 1
ATOM 1293 N N . ASN A 1 177 ? -7.541 -8.207 -18.704 1.00 46.22 177 ASN A N 1
ATOM 1294 C CA . ASN A 1 177 ? -7.169 -7.720 -20.030 1.00 46.22 177 ASN A CA 1
ATOM 1295 C C . ASN A 1 177 ? -5.651 -7.789 -20.259 1.00 46.22 177 ASN A C 1
ATOM 1297 O O . ASN A 1 177 ? -5.202 -7.993 -21.383 1.00 46.22 177 ASN A O 1
ATOM 1301 N N . MET A 1 178 ? -4.842 -7.654 -19.203 1.00 46.09 178 MET A N 1
ATOM 1302 C CA . MET A 1 178 ? -3.386 -7.722 -19.322 1.00 46.09 178 MET A CA 1
ATOM 1303 C C . MET A 1 178 ? -2.840 -9.155 -19.349 1.00 46.09 178 MET A C 1
ATOM 1305 O O . MET A 1 178 ? -1.873 -9.423 -20.062 1.00 46.09 178 MET A O 1
ATOM 1309 N N . GLN A 1 179 ? -3.481 -10.093 -18.645 1.00 48.56 179 GLN A N 1
ATOM 1310 C CA . GLN A 1 179 ? -3.160 -11.522 -18.745 1.00 48.56 179 GLN A CA 1
ATOM 1311 C C . GLN A 1 179 ? -3.477 -12.083 -20.136 1.00 48.56 179 GLN A C 1
ATOM 1313 O O . GLN A 1 179 ? -2.717 -12.903 -20.646 1.00 48.56 179 GLN A O 1
ATOM 1318 N N . GLU A 1 180 ? -4.542 -11.600 -20.779 1.00 47.28 180 GLU A N 1
ATOM 1319 C CA . GLU A 1 180 ? -4.884 -11.974 -22.154 1.00 47.28 180 GLU A CA 1
ATOM 1320 C C . GLU A 1 180 ? -3.796 -11.512 -23.143 1.00 47.28 180 GLU A C 1
ATOM 1322 O O . GLU A 1 180 ? -3.332 -12.285 -23.979 1.00 47.28 180 GLU A O 1
ATOM 1327 N N . ILE A 1 181 ? -3.281 -10.289 -22.974 1.00 48.44 181 ILE A N 1
ATOM 1328 C CA . ILE A 1 181 ? -2.197 -9.735 -23.804 1.00 48.44 181 ILE A CA 1
ATOM 1329 C C . ILE A 1 181 ? -0.859 -10.463 -23.560 1.00 48.44 181 ILE A C 1
ATOM 1331 O O . ILE A 1 181 ? -0.114 -10.720 -24.512 1.00 48.44 181 ILE A O 1
ATOM 1335 N N . ALA A 1 182 ? -0.557 -10.843 -22.312 1.00 45.72 182 ALA A N 1
ATOM 1336 C CA . ALA A 1 182 ? 0.639 -11.616 -21.967 1.00 45.72 182 ALA A CA 1
ATOM 1337 C C . ALA A 1 182 ? 0.577 -13.058 -22.515 1.00 45.72 182 ALA A C 1
ATOM 1339 O O . ALA A 1 182 ? 1.541 -13.532 -23.117 1.00 45.72 182 ALA A O 1
ATOM 1340 N N . ALA A 1 183 ? -0.577 -13.728 -22.408 1.00 47.03 183 ALA A N 1
ATOM 1341 C CA . ALA A 1 183 ? -0.789 -15.078 -22.940 1.00 47.03 183 ALA A CA 1
ATOM 1342 C C . ALA A 1 183 ? -0.707 -15.135 -24.480 1.00 47.03 183 ALA A C 1
ATOM 1344 O O . ALA A 1 183 ? -0.193 -16.105 -25.053 1.00 47.03 183 ALA A O 1
ATOM 1345 N N . VAL A 1 184 ? -1.153 -14.075 -25.165 1.00 54.06 184 VAL A N 1
ATOM 1346 C CA . VAL A 1 184 ? -1.045 -13.946 -26.627 1.00 54.06 184 VAL A CA 1
ATOM 1347 C C . VAL A 1 184 ? 0.410 -13.732 -27.069 1.00 54.06 184 VAL A C 1
ATOM 1349 O O . VAL A 1 184 ? 0.840 -14.343 -28.051 1.00 54.06 184 VAL A O 1
ATOM 1352 N N . LYS A 1 185 ? 1.217 -12.957 -26.328 1.00 48.81 185 LYS A N 1
ATOM 1353 C CA . LYS A 1 185 ? 2.655 -12.784 -26.622 1.00 48.81 185 LYS A CA 1
ATOM 1354 C C . LYS A 1 185 ? 3.460 -14.074 -26.440 1.00 48.81 185 LYS A C 1
ATOM 1356 O O . LYS A 1 185 ? 4.291 -14.385 -27.293 1.00 48.81 185 LYS A O 1
ATOM 1361 N N . THR A 1 186 ? 3.180 -14.866 -25.402 1.00 50.41 186 THR A N 1
ATOM 1362 C CA . THR A 1 186 ? 3.824 -16.179 -25.205 1.00 50.41 186 THR A CA 1
ATOM 1363 C C . THR A 1 186 ? 3.467 -17.166 -26.325 1.00 50.41 186 THR A C 1
ATOM 1365 O O . THR A 1 186 ? 4.336 -17.892 -26.803 1.00 50.41 186 THR A O 1
ATOM 1368 N N . SER A 1 187 ? 2.225 -17.134 -26.825 1.00 45.50 187 SER A N 1
ATOM 1369 C CA . SER A 1 187 ? 1.779 -17.988 -27.941 1.00 45.50 187 SER A CA 1
ATOM 1370 C C . SER A 1 187 ? 2.340 -17.558 -29.306 1.00 45.50 187 SER A C 1
ATOM 1372 O O . SER A 1 187 ? 2.578 -18.402 -30.170 1.00 45.50 187 SER A O 1
ATOM 1374 N N . SER A 1 188 ? 2.582 -16.257 -29.513 1.00 46.97 188 SER A N 1
ATOM 1375 C CA . SER A 1 188 ? 3.173 -15.739 -30.756 1.00 46.97 188 SER A CA 1
ATOM 1376 C C . SER A 1 188 ? 4.686 -15.962 -30.833 1.00 46.97 188 SER A C 1
ATOM 1378 O O . SER A 1 188 ? 5.198 -16.179 -31.928 1.00 46.97 188 SER A O 1
ATOM 1380 N N . SER A 1 189 ? 5.399 -15.953 -29.701 1.00 46.50 189 SER A N 1
ATOM 1381 C CA . SER A 1 189 ? 6.842 -16.242 -29.672 1.00 46.50 189 SER A CA 1
ATOM 1382 C C . SER A 1 189 ? 7.138 -17.718 -29.993 1.00 46.50 189 SER A C 1
ATOM 1384 O O . SER A 1 189 ? 8.093 -18.023 -30.698 1.00 46.50 189 SER A O 1
ATOM 1386 N N . ALA A 1 190 ? 6.255 -18.640 -29.585 1.00 49.62 190 ALA A N 1
ATOM 1387 C CA . ALA A 1 190 ? 6.384 -20.071 -29.879 1.00 49.62 190 ALA A CA 1
ATOM 1388 C C . ALA A 1 190 ? 6.146 -20.448 -31.360 1.00 49.62 190 ALA A C 1
ATOM 1390 O O . ALA A 1 190 ? 6.605 -21.498 -31.798 1.00 49.62 190 ALA A O 1
ATOM 1391 N N . ARG A 1 191 ? 5.454 -19.610 -32.151 1.00 44.94 191 ARG A N 1
ATOM 1392 C CA . ARG A 1 191 ? 5.219 -19.850 -33.593 1.00 44.94 191 ARG A CA 1
ATOM 1393 C C . ARG A 1 191 ? 6.344 -19.370 -34.511 1.00 44.94 191 ARG A C 1
ATOM 1395 O O . ARG A 1 191 ? 6.316 -19.711 -35.684 1.00 44.94 191 ARG A O 1
ATOM 1402 N N . ILE A 1 192 ? 7.293 -18.580 -34.012 1.00 48.94 192 ILE A N 1
ATOM 1403 C CA . ILE A 1 192 ? 8.413 -18.049 -34.813 1.00 48.94 192 ILE A CA 1
ATOM 1404 C C . ILE A 1 192 ? 9.661 -18.954 -34.688 1.00 48.94 192 ILE A C 1
ATOM 1406 O O . ILE A 1 192 ? 10.635 -18.780 -35.412 1.00 48.94 192 ILE A O 1
ATOM 1410 N N . THR A 1 193 ? 9.631 -19.960 -33.804 1.00 48.66 193 THR A N 1
ATOM 1411 C CA . THR A 1 193 ? 10.730 -20.924 -33.579 1.00 48.66 193 THR A CA 1
ATOM 1412 C C . THR A 1 193 ? 10.471 -22.309 -34.204 1.00 48.66 193 THR A C 1
ATOM 1414 O O . THR A 1 193 ? 11.200 -23.250 -33.902 1.00 48.66 193 THR A O 1
ATOM 1417 N N . ILE A 1 194 ? 9.461 -22.454 -35.072 1.00 42.94 194 ILE A N 1
ATOM 1418 C CA . ILE A 1 194 ? 9.206 -23.684 -35.850 1.00 42.94 194 ILE A CA 1
ATOM 1419 C C . ILE A 1 194 ? 9.299 -23.369 -37.339 1.00 42.94 194 ILE A C 1
ATOM 1421 O O . ILE A 1 194 ? 8.656 -22.379 -37.753 1.00 42.94 194 ILE A O 1
#

pLDDT: mean 71.99, std 14.45, range [35.72, 91.94]

Radius of gyration: 18.4 Å; chains: 1; bounding box: 43×37×61 Å

Sequence (194 aa):
MLAPLMAPIISLSMGLLRSDADLSKRSFTTLFAGMFIALSLSALMAYILPFQEITNEVAGRLHPSTLDLLVAVLSGVAGAFANARESIAKSLPGVAIAVALVPPLCVSGIGIGWLNFEVFYGAMLLFLTNLTGIILAAGLSFMVIGYAPFSRAKKGIALSAFMVAIISVPLVLSFTNMQEIAAVKTSSSARITI

Foldseek 3Di:
DQAPLLVLLLQLLLCLQQVPPVSNVVSVVSNVVVLCVLLQVLLVVLLVDPDPDCDPLLVVLLDADPVLLVLLLVLLLLSLVCVVDVPHPNVPSRVSLCVSASVLSSQLSSCNNNVNVSSNLSSVVSNLSSSVSSSVSNNVNCVVVPVDDPVSSVVSNVVSVVVSCVVVVVSVVVVVVVVVVVVVVVVVVVVVVD

Organism: NCBI:txid2738884

Secondary structure (DSSP, 8-state):
---TTHHHHHHHHHHHHHT-HHHHHHHHHHHHHHHHHHHHHHHHHHHHS------HHHHTTTS--HHHHHHHHHHHHHHHHHHH-TTS-THHHHHHHHHHHHHHHHHHHHHHHTT-HHHHHHHHHHHHHHHHHHHHHHHHHHHHHTSS-HHHHHHHHHHHHHHHHHHHHHHHHHHHHHHHHHHHHHHHHHTS--

InterPro domains:
  IPR005240 Protein of unknown function DUF389 [PF04087] (2-136)
  IPR005240 Protein of unknown function DUF389 [PTHR20992] (2-152)